Protein AF-A0AAD8RGC7-F1 (afdb_monomer)

Sequence (336 aa):
MAARPPRAAPPCGVGPSGLHLPCPSGSVNILLIFDNYTSIPGPSEVFPSSLSKKSSVPVNLVDDSSSKDLTEELKELRVQLQSVKKQSLMLMEQSRESSEREKIALQQARDAMTEKDAAVAEVAAAISRENAMLQLLTDASLDIAGSFLDATTEDERVEARSNVLLRLATEHGVLFWGTPERTRQIVRFQDRALQVREYLDFCTKTLSMVYNSMFPRNIQPKTLPELMEKFKDAHRIHNFVRAQLVAGARFALIMLQICHSKLDLTQVVEKVHEKVRRRRVGIDRINTKVSPIAEEMIEDLLRMDADFFADGHYADFLGAAPEENRITLDDILNQD

pLDDT: mean 76.17, std 19.1, range [29.28, 97.81]

Radius of gyration: 43.2 Å; Cα contacts (8 Å, |Δi|>4): 59; chains: 1; bounding box: 90×87×136 Å

Foldseek 3Di:
DDDDDDDDDDDDDDDDDDDDDDDPDDDPPPPPDDDDDDDDDDDDDDDDDDDDDDDDDDDDDDDDDDPVVVVVVVVVVVVVVVVVVVVVVVVVVVVVVVVVVVVVVVVVVVVVVVVVVVVVVVVVVVVVVVVVLVVVVVVVVVVLVVVLPPPPVLQVQLVVVLVVLCVVCVVVVPCPSVDSVVSSVVSSVVVNVVSVVVVLVVLLVSLQVVCCVLPVPDDGDPDSVVSCVCVVDPVSVVVVSVVVVVVVVVVVVVVCCVVPVPDPVVVVVVVVVVVVVVVVVVVVVVCVVCVVVVVVVVVVVVVVVVCCVVVPPPCVVVVPPPDDDPPDPVVVVPPD

Solvent-accessible surface area (backbone atoms only — not comparable to full-atom values): 20546 Å² total; per-residue (Å²): 141,82,85,80,80,84,83,80,80,82,82,84,81,83,77,93,74,93,72,90,76,80,80,83,76,89,72,90,77,80,78,80,85,82,77,86,86,89,82,87,89,84,89,82,88,79,86,80,86,79,88,85,81,90,81,89,81,88,87,83,90,78,90,80,90,60,85,70,55,60,58,53,52,53,50,51,51,51,53,50,51,52,50,52,52,54,52,51,51,52,52,51,50,52,49,51,54,50,52,52,52,49,53,50,52,53,50,53,54,51,54,52,49,53,52,48,51,52,52,52,51,52,51,51,54,50,52,52,52,51,53,52,50,53,48,54,52,49,55,54,52,51,54,49,59,53,70,77,64,43,64,65,63,50,50,53,55,25,49,58,54,30,53,53,48,37,50,52,16,63,78,69,71,40,66,90,37,62,45,66,69,63,33,34,54,54,41,43,52,51,51,54,54,49,50,52,50,54,48,52,52,46,52,37,54,51,54,47,49,55,47,44,72,78,35,73,86,56,87,76,67,93,45,54,68,58,46,44,68,52,65,71,38,72,66,50,43,50,51,48,54,48,50,49,52,51,50,51,51,52,50,53,52,51,50,46,43,70,78,36,74,84,62,62,57,66,61,52,51,50,55,50,50,51,54,50,52,57,49,49,56,52,49,51,57,49,45,71,64,45,48,63,56,54,52,52,52,50,51,51,51,52,46,53,50,50,49,46,61,73,73,43,61,67,60,65,76,73,59,63,68,82,74,86,78,78,81,51,73,69,73,73,73,68,80,126

Secondary structure (DSSP, 8-state):
--PPPPPPPPP---------PPP-----------------PPP--------------PPPP-----TTHHHHHHHHHHHHHHHHHHHHHHHHHHHHHHHHHHHHHHHHHHHHHHHHHHHHHHHHHHHHHHHHHHHHHHHHHHHHHHHHH-HHHHHHHHHHHHHHHHHHHHHHT-GGG--HHHHHHHHHHHHHHHHHHHHHHHHHHHHHHHHHHH-TTSPPPSSHHHHHHHHS-HHHHHHHHHHHHHHHHHHHHHHHHHHTTT--HHHHHHHHHHHHHHHHHHHHHHHHHHHHHHHHHHHHHHHHHHHHHHH--HHHHHH----S----HHHHS---

Organism: Lolium multiflorum (NCBI:txid4521)

Mean predicted aligned error: 18.62 Å

Structure (mmCIF, N/CA/C/O backbone):
data_AF-A0AAD8RGC7-F1
#
_entry.id   AF-A0AAD8RGC7-F1
#
loop_
_atom_site.group_PDB
_atom_site.id
_atom_site.type_symbol
_atom_site.label_atom_id
_atom_site.label_alt_id
_atom_site.label_comp_id
_atom_site.label_asym_id
_atom_site.label_entity_id
_atom_site.label_seq_id
_atom_site.pdbx_PDB_ins_code
_atom_site.Cartn_x
_atom_site.Cartn_y
_atom_site.Cartn_z
_atom_site.occupancy
_atom_site.B_iso_or_equiv
_atom_site.auth_seq_id
_atom_site.auth_comp_id
_atom_site.auth_asym_id
_atom_site.auth_atom_id
_atom_site.pdbx_PDB_model_num
ATOM 1 N N . MET A 1 1 ? 3.296 -46.248 -50.313 1.00 41.88 1 MET A N 1
ATOM 2 C CA . MET A 1 1 ? 2.929 -45.786 -48.957 1.00 41.88 1 MET A CA 1
ATOM 3 C C . MET A 1 1 ? 3.274 -46.894 -47.975 1.00 41.88 1 MET A C 1
ATOM 5 O O . MET A 1 1 ? 2.562 -47.883 -47.925 1.00 41.88 1 MET A O 1
ATOM 9 N N . ALA A 1 2 ? 4.414 -46.782 -47.291 1.00 37.62 2 ALA A N 1
ATOM 10 C CA . ALA A 1 2 ? 4.879 -47.766 -46.315 1.00 37.62 2 ALA A CA 1
ATOM 11 C C . ALA A 1 2 ? 4.680 -47.198 -44.903 1.00 37.62 2 ALA A C 1
ATOM 13 O O . ALA A 1 2 ? 5.131 -46.088 -44.613 1.00 37.62 2 ALA A O 1
ATOM 14 N N . ALA A 1 3 ? 3.953 -47.933 -44.063 1.00 40.69 3 ALA A N 1
ATOM 15 C CA . ALA A 1 3 ? 3.614 -47.540 -42.702 1.00 40.69 3 ALA A CA 1
ATOM 16 C C . ALA A 1 3 ? 4.854 -47.595 -41.793 1.00 40.69 3 ALA A C 1
ATOM 18 O O . ALA A 1 3 ? 5.561 -48.600 -41.750 1.00 40.69 3 ALA A O 1
ATOM 19 N N . ARG A 1 4 ? 5.119 -46.503 -41.065 1.00 51.12 4 ARG A N 1
ATOM 20 C CA . ARG A 1 4 ? 6.151 -46.453 -40.019 1.00 51.12 4 ARG A CA 1
ATOM 21 C C . ARG A 1 4 ? 5.677 -47.223 -38.776 1.00 51.12 4 ARG A C 1
ATOM 23 O O . ARG A 1 4 ? 4.546 -46.995 -38.351 1.00 51.12 4 ARG A O 1
ATOM 30 N N . PRO A 1 5 ? 6.528 -48.055 -38.152 1.00 59.25 5 PRO A N 1
ATOM 31 C CA . PRO A 1 5 ? 6.219 -48.666 -36.864 1.00 59.25 5 PRO A CA 1
ATOM 32 C C . PRO A 1 5 ? 6.356 -47.651 -35.709 1.00 59.25 5 PRO A C 1
ATOM 34 O O . PRO A 1 5 ? 7.080 -46.655 -35.840 1.00 59.25 5 PRO A O 1
ATOM 37 N N . PRO A 1 6 ? 5.663 -47.880 -34.577 1.00 58.38 6 PRO A N 1
ATOM 38 C CA . PRO A 1 6 ? 5.627 -46.948 -33.456 1.00 58.38 6 PRO A CA 1
ATOM 39 C C . PRO A 1 6 ? 6.954 -46.926 -32.683 1.00 58.38 6 PRO A C 1
ATOM 41 O O . PRO A 1 6 ? 7.587 -47.956 -32.456 1.00 58.38 6 PRO A O 1
ATOM 44 N N . ARG A 1 7 ? 7.367 -45.721 -32.266 1.00 57.72 7 ARG A N 1
ATOM 45 C CA . ARG A 1 7 ? 8.527 -45.489 -31.393 1.00 57.72 7 ARG A CA 1
ATOM 46 C C . ARG A 1 7 ? 8.265 -46.072 -30.004 1.00 57.72 7 ARG A C 1
ATOM 48 O O . ARG A 1 7 ? 7.296 -45.694 -29.352 1.00 57.72 7 ARG A O 1
ATOM 55 N N . ALA A 1 8 ? 9.170 -46.938 -29.555 1.00 53.06 8 ALA A N 1
ATOM 56 C CA . ALA A 1 8 ? 9.241 -47.408 -28.180 1.00 53.06 8 ALA A CA 1
ATOM 57 C C . ALA A 1 8 ? 9.533 -46.245 -27.214 1.00 53.06 8 ALA A C 1
ATOM 59 O O . ALA A 1 8 ? 10.361 -45.377 -27.499 1.00 53.06 8 ALA A O 1
ATOM 60 N N . ALA A 1 9 ? 8.831 -46.242 -26.081 1.00 58.03 9 ALA A N 1
ATOM 61 C CA . ALA A 1 9 ? 9.041 -45.314 -24.977 1.00 58.03 9 ALA A CA 1
ATOM 62 C C . ALA A 1 9 ? 10.381 -45.597 -24.263 1.00 58.03 9 ALA A C 1
ATOM 64 O O . ALA A 1 9 ? 10.786 -46.760 -24.176 1.00 58.03 9 ALA A O 1
ATOM 65 N N . PRO A 1 10 ? 11.072 -44.568 -23.741 1.00 59.16 10 PRO A N 1
ATOM 66 C CA . PRO A 1 10 ? 12.305 -44.762 -22.991 1.00 59.16 10 PRO A CA 1
ATOM 67 C C . PRO A 1 10 ? 12.023 -45.345 -21.592 1.00 59.16 10 PRO A C 1
ATOM 69 O O . PRO A 1 10 ? 10.994 -45.026 -20.991 1.00 59.16 10 PRO A O 1
ATOM 72 N N . PRO A 1 11 ? 12.925 -46.184 -21.051 1.00 54.56 11 PRO A N 1
ATOM 73 C CA . PRO A 1 11 ? 12.765 -46.781 -19.732 1.00 54.56 11 PRO A CA 1
ATOM 74 C C . PRO A 1 11 ? 12.958 -45.739 -18.622 1.00 54.56 11 PRO A C 1
ATOM 76 O O . PRO A 1 11 ? 13.941 -44.996 -18.606 1.00 54.56 11 PRO A O 1
ATOM 79 N N . CYS A 1 12 ? 12.026 -45.717 -17.668 1.00 45.50 12 CYS A N 1
ATOM 80 C CA . CYS A 1 12 ? 12.147 -44.966 -16.423 1.00 45.50 12 CYS A CA 1
ATOM 81 C C . CYS A 1 12 ? 13.324 -45.516 -15.607 1.00 45.50 12 CYS A C 1
ATOM 83 O O . CYS A 1 12 ? 13.269 -46.633 -15.093 1.00 45.50 12 CYS A O 1
ATOM 85 N N . GLY A 1 13 ? 14.391 -44.725 -15.498 1.00 47.34 13 GLY A N 1
ATOM 86 C CA . GLY A 1 13 ? 15.515 -45.003 -14.615 1.00 47.34 13 GLY A CA 1
ATOM 87 C C . GLY A 1 13 ? 15.084 -44.924 -13.152 1.00 47.34 13 GLY A C 1
ATOM 88 O O . GLY A 1 13 ? 14.673 -43.871 -12.670 1.00 47.34 13 GLY A O 1
ATOM 89 N N . VAL A 1 14 ? 15.193 -46.051 -12.454 1.00 50.38 14 VAL A N 1
ATOM 90 C CA . VAL A 1 14 ? 15.074 -46.154 -10.999 1.00 50.38 14 VAL A CA 1
ATOM 91 C C . VAL A 1 14 ? 16.428 -45.765 -10.405 1.00 50.38 14 VAL A C 1
ATOM 93 O O . VAL A 1 14 ? 17.392 -46.521 -10.496 1.00 50.38 14 VAL A O 1
ATOM 96 N N . GLY A 1 15 ? 16.516 -44.562 -9.839 1.00 45.56 15 GLY A N 1
ATOM 97 C CA . GLY A 1 15 ? 17.665 -44.122 -9.049 1.00 45.56 15 GLY A CA 1
ATOM 98 C C . GLY A 1 15 ? 17.509 -44.540 -7.579 1.00 45.56 15 GLY A C 1
ATOM 99 O O . GLY A 1 15 ? 16.446 -44.292 -7.005 1.00 45.56 15 GLY A O 1
ATOM 100 N N . PRO A 1 16 ? 18.527 -45.146 -6.940 1.00 53.00 16 PRO A N 1
ATOM 101 C CA . PRO A 1 16 ? 18.495 -45.480 -5.527 1.00 53.00 16 PRO A CA 1
ATOM 102 C C . PRO A 1 16 ? 19.044 -44.297 -4.729 1.00 53.00 16 PRO A C 1
ATOM 104 O O . PRO A 1 16 ? 20.245 -44.045 -4.701 1.00 53.00 16 PRO A O 1
ATOM 107 N N . SER A 1 17 ? 18.169 -43.544 -4.077 1.00 46.75 17 SER A N 1
ATOM 108 C CA . SER A 1 17 ? 18.559 -42.628 -3.003 1.00 46.75 17 SER A CA 1
ATOM 109 C C . SER A 1 17 ? 17.374 -42.473 -2.068 1.00 46.75 17 SER A C 1
ATOM 111 O O . SER A 1 17 ? 16.456 -41.691 -2.300 1.00 46.75 17 SER A O 1
ATOM 113 N N . GLY A 1 18 ? 17.386 -43.304 -1.028 1.00 50.78 18 GLY A N 1
ATOM 114 C CA . GLY A 1 18 ? 16.506 -43.157 0.112 1.00 50.78 18 GLY A CA 1
ATOM 115 C C . GLY A 1 18 ? 16.845 -41.871 0.850 1.00 50.78 18 GLY A C 1
ATOM 116 O O . GLY A 1 18 ? 17.920 -41.751 1.428 1.00 50.78 18 GLY A O 1
ATOM 117 N N . LEU A 1 19 ? 15.899 -40.940 0.859 1.00 39.09 19 LEU A N 1
ATOM 118 C CA . LEU A 1 19 ? 15.757 -39.948 1.911 1.00 39.09 19 LEU A CA 1
ATOM 119 C C . LEU A 1 19 ? 14.281 -39.916 2.296 1.00 39.09 19 LEU A C 1
ATOM 121 O O . LEU A 1 19 ? 13.419 -39.429 1.568 1.00 39.09 19 LEU A O 1
ATOM 125 N N . HIS A 1 20 ? 14.016 -40.530 3.443 1.00 42.34 20 HIS A N 1
ATOM 126 C CA . HIS A 1 20 ? 12.746 -40.510 4.147 1.00 42.34 20 HIS A CA 1
ATOM 127 C C . HIS A 1 20 ? 12.460 -39.058 4.563 1.00 42.34 20 HIS A C 1
ATOM 129 O O . HIS A 1 20 ? 13.085 -38.539 5.485 1.00 42.34 20 HIS A O 1
ATOM 135 N N . LEU A 1 21 ? 11.534 -38.389 3.876 1.00 38.28 21 LEU A N 1
ATOM 136 C CA . LEU A 1 21 ? 10.957 -37.126 4.337 1.00 38.28 21 LEU A CA 1
ATOM 137 C C . LEU A 1 21 ? 9.780 -37.452 5.270 1.00 38.28 21 LEU A C 1
ATOM 139 O O . LEU A 1 21 ? 8.845 -38.129 4.833 1.00 38.28 21 LEU A O 1
ATOM 143 N N . PRO A 1 22 ? 9.796 -37.019 6.542 1.00 51.00 22 PRO A N 1
ATOM 144 C CA . PRO A 1 22 ? 8.644 -37.173 7.413 1.00 51.00 22 PRO A CA 1
ATOM 145 C C . PRO A 1 22 ? 7.561 -36.159 7.025 1.00 51.00 22 PRO A C 1
ATOM 147 O O . PRO A 1 22 ? 7.836 -34.982 6.790 1.00 51.00 22 PRO A O 1
ATOM 150 N N . CYS A 1 23 ? 6.312 -36.621 6.974 1.00 46.62 23 CYS A N 1
ATOM 151 C CA . CYS A 1 23 ? 5.139 -35.756 6.923 1.00 46.62 23 CYS A CA 1
ATOM 152 C C . CYS A 1 23 ? 5.118 -34.827 8.149 1.00 46.62 23 CYS A C 1
ATOM 154 O O . CYS A 1 23 ? 5.198 -35.334 9.271 1.00 46.62 23 CYS A O 1
ATOM 156 N N . PRO A 1 24 ? 4.918 -33.506 7.999 1.00 47.91 24 PRO A N 1
ATOM 157 C CA . PRO A 1 24 ? 4.529 -32.682 9.126 1.00 47.91 24 PRO A CA 1
ATOM 158 C C . PRO A 1 24 ? 3.024 -32.863 9.344 1.00 47.91 24 PRO A C 1
ATOM 160 O O . PRO A 1 24 ? 2.181 -32.241 8.699 1.00 47.91 24 PRO A O 1
ATOM 163 N N . SER A 1 25 ? 2.701 -33.773 10.258 1.00 43.62 25 SER A N 1
ATOM 164 C CA . SER A 1 25 ? 1.456 -33.763 11.018 1.00 43.62 25 SER A CA 1
ATOM 165 C C . SER A 1 25 ? 1.249 -32.385 11.645 1.00 43.62 25 SER A C 1
ATOM 167 O O . SER A 1 25 ? 2.184 -31.796 12.189 1.00 43.62 25 SER A O 1
ATOM 169 N N . GLY A 1 26 ? 0.020 -31.882 11.543 1.00 52.28 26 GLY A N 1
ATOM 170 C CA . GLY A 1 26 ? -0.355 -30.546 11.978 1.00 52.28 26 GLY A CA 1
ATOM 171 C C . GLY A 1 26 ? -0.014 -30.255 13.437 1.00 52.28 26 GLY A C 1
ATOM 172 O O . GLY A 1 26 ? -0.318 -31.030 14.341 1.00 52.28 26 GLY A O 1
ATOM 173 N N . SER A 1 27 ? 0.550 -29.074 13.651 1.00 34.69 27 SER A N 1
ATOM 174 C CA . SER A 1 27 ? 0.602 -28.405 14.941 1.00 34.69 27 SER A CA 1
ATOM 175 C C . SER A 1 27 ? 0.220 -26.944 14.718 1.00 34.69 27 SER A C 1
ATOM 177 O O . SER A 1 27 ? 0.959 -26.140 14.154 1.00 34.69 27 SER A O 1
ATOM 179 N N . VAL A 1 28 ? -1.005 -26.608 15.121 1.00 40.94 28 VAL A N 1
ATOM 180 C CA . VAL A 1 28 ? -1.451 -25.223 15.269 1.00 40.94 28 VAL A CA 1
ATOM 181 C C . VAL A 1 28 ? -0.743 -24.677 16.506 1.00 40.94 28 VAL A C 1
ATOM 183 O O . VAL A 1 28 ? -1.224 -24.831 17.623 1.00 40.94 28 VAL A O 1
ATOM 186 N N . ASN A 1 29 ? 0.439 -24.093 16.315 1.00 29.28 29 ASN A N 1
ATOM 187 C CA . ASN A 1 29 ? 1.133 -23.345 17.358 1.00 29.28 29 ASN A CA 1
ATOM 188 C C . ASN A 1 29 ? 0.632 -21.898 17.330 1.00 29.28 29 ASN A C 1
ATOM 190 O O . ASN A 1 29 ? 1.157 -21.051 16.610 1.00 29.28 29 ASN A O 1
ATOM 194 N N . ILE A 1 30 ? -0.415 -21.619 18.108 1.00 38.59 30 ILE A N 1
ATOM 195 C CA . ILE A 1 30 ? -0.744 -20.253 18.517 1.00 38.59 30 ILE A CA 1
ATOM 196 C C . ILE A 1 30 ? 0.206 -19.930 19.670 1.00 38.59 30 ILE A C 1
ATOM 198 O O . ILE A 1 30 ? -0.079 -20.225 20.827 1.00 38.59 30 ILE A O 1
ATOM 202 N N . LEU A 1 31 ? 1.374 -19.382 19.340 1.00 30.72 31 LEU A N 1
ATOM 203 C CA . LEU A 1 31 ? 2.306 -18.866 20.333 1.00 30.72 31 LEU A CA 1
ATOM 204 C C . LEU A 1 31 ? 1.884 -17.429 20.673 1.00 30.72 31 LEU A C 1
ATOM 206 O O . LEU A 1 31 ? 2.355 -16.466 20.074 1.00 30.72 31 LEU A O 1
ATOM 210 N N . LEU A 1 32 ? 0.935 -17.293 21.599 1.00 41.03 32 LEU A N 1
ATOM 211 C CA . LEU A 1 32 ? 0.685 -16.033 22.296 1.00 41.03 32 LEU A CA 1
ATOM 212 C C . LEU A 1 32 ? 1.762 -15.890 23.373 1.00 41.03 32 LEU A C 1
ATOM 214 O O . LEU A 1 32 ? 1.625 -16.433 24.466 1.00 41.03 32 LEU A O 1
ATOM 218 N N . ILE A 1 33 ? 2.851 -15.194 23.046 1.00 29.81 33 ILE A N 1
ATOM 219 C CA . ILE A 1 33 ? 3.797 -14.711 24.053 1.00 29.81 33 ILE A CA 1
ATOM 220 C C . ILE A 1 33 ? 3.227 -13.400 24.593 1.00 29.81 33 ILE A C 1
ATOM 222 O O . ILE A 1 33 ? 3.328 -12.357 23.952 1.00 29.81 33 ILE A O 1
ATOM 226 N N . PHE A 1 34 ? 2.602 -13.478 25.764 1.00 41.78 34 PHE A N 1
ATOM 227 C CA . PHE A 1 34 ? 2.408 -12.338 26.648 1.00 41.78 34 PHE A CA 1
ATOM 228 C C . PHE A 1 34 ? 3.432 -12.468 27.764 1.00 41.78 34 PHE A C 1
ATOM 230 O O . PHE A 1 34 ? 3.336 -13.393 28.565 1.00 41.78 34 PHE A O 1
ATOM 237 N N . ASP A 1 35 ? 4.381 -11.540 27.829 1.00 31.58 35 ASP A N 1
ATOM 238 C CA . ASP A 1 35 ? 5.185 -11.359 29.026 1.00 31.58 35 ASP A CA 1
ATOM 239 C C . ASP A 1 35 ? 5.404 -9.873 29.313 1.00 31.58 35 ASP A C 1
ATOM 241 O O . ASP A 1 35 ? 5.998 -9.148 28.521 1.00 31.58 35 ASP A O 1
A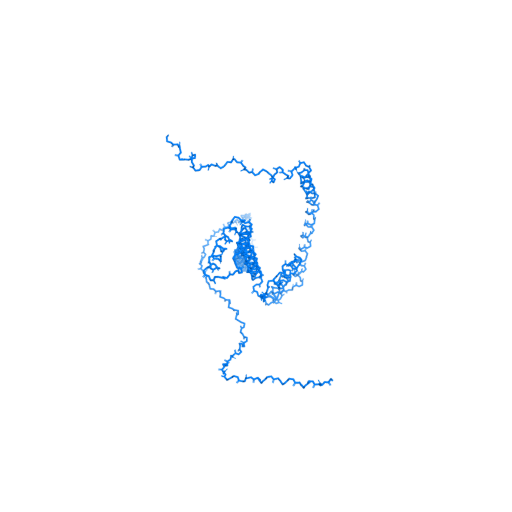TOM 245 N N . ASN A 1 36 ? 4.875 -9.491 30.480 1.00 34.72 36 ASN A N 1
ATOM 246 C CA . ASN A 1 36 ? 5.373 -8.517 31.447 1.00 34.72 36 ASN A CA 1
ATOM 247 C C . ASN A 1 36 ? 5.764 -7.107 30.977 1.00 34.72 36 ASN A C 1
ATOM 249 O O . ASN A 1 36 ? 6.734 -6.932 30.262 1.00 34.72 36 ASN A O 1
ATOM 253 N N . TYR A 1 37 ? 5.123 -6.088 31.564 1.00 32.16 37 TYR A N 1
ATOM 254 C CA . TYR A 1 37 ? 5.752 -5.318 32.649 1.00 32.16 37 TYR A CA 1
ATOM 255 C C . TYR A 1 37 ? 4.693 -4.643 33.535 1.00 32.16 37 TYR A C 1
ATOM 257 O O . TYR A 1 37 ? 3.911 -3.796 33.110 1.00 32.16 37 TYR A O 1
ATOM 265 N N . THR A 1 38 ? 4.704 -5.039 34.804 1.00 38.59 38 THR A N 1
ATOM 266 C CA . THR A 1 38 ? 4.098 -4.362 35.952 1.00 38.59 38 THR A CA 1
ATOM 267 C C . THR A 1 38 ? 4.936 -3.165 36.406 1.00 38.59 38 THR A C 1
ATOM 269 O O . THR A 1 38 ? 6.133 -3.326 36.635 1.00 38.59 38 THR A O 1
ATOM 272 N N . SER A 1 39 ? 4.286 -2.039 36.725 1.00 33.12 39 SER A N 1
ATOM 273 C CA . SER A 1 39 ? 4.723 -1.144 37.812 1.00 33.12 39 SER A CA 1
ATOM 274 C C . SER A 1 39 ? 3.568 -0.294 38.377 1.00 33.12 39 SER A C 1
ATOM 276 O O . SER A 1 39 ? 3.101 0.643 37.743 1.00 33.12 39 SER A O 1
ATOM 278 N N . ILE A 1 40 ? 3.118 -0.729 39.562 1.00 36.16 40 ILE A N 1
ATOM 279 C CA . ILE A 1 40 ? 2.645 -0.062 40.802 1.00 36.16 40 ILE A CA 1
ATOM 280 C C . ILE A 1 40 ? 1.932 1.323 40.732 1.00 36.16 40 ILE A C 1
ATOM 282 O O . ILE A 1 40 ? 2.465 2.267 40.155 1.00 36.16 40 ILE A O 1
ATOM 286 N N . PRO A 1 41 ? 0.779 1.487 41.432 1.00 49.44 41 PRO A N 1
ATOM 287 C CA . PRO A 1 41 ? -0.059 2.693 41.432 1.00 49.44 41 PRO A CA 1
ATOM 288 C C . PRO A 1 41 ? 0.258 3.692 42.566 1.00 49.44 41 PRO A C 1
ATOM 290 O O . PRO A 1 41 ? 0.619 3.299 43.674 1.00 49.44 41 PRO A O 1
ATOM 293 N N . GLY A 1 42 ? 0.011 4.985 42.323 1.00 41.38 42 GLY A N 1
ATOM 294 C CA . GLY A 1 42 ? -0.081 6.019 43.364 1.00 41.38 42 GLY A CA 1
ATOM 295 C C . GLY A 1 42 ? -1.545 6.409 43.639 1.00 41.38 42 GLY A C 1
ATOM 296 O O . GLY A 1 42 ? -2.278 6.645 42.675 1.00 41.38 42 GLY A O 1
ATOM 297 N N . PRO A 1 43 ? -2.012 6.475 44.903 1.00 48.84 43 PRO A N 1
ATOM 298 C CA . PRO A 1 43 ? -3.375 6.884 45.223 1.00 48.84 43 PRO A CA 1
ATOM 299 C C . PRO A 1 43 ? -3.452 8.401 45.449 1.00 48.84 43 PRO A C 1
ATOM 301 O O . PRO A 1 43 ? -2.634 8.973 46.165 1.00 48.84 43 PRO A O 1
ATOM 304 N N . SER A 1 44 ? -4.463 9.053 44.871 1.00 38.97 44 SER A N 1
ATOM 305 C CA . SER A 1 44 ? -4.871 10.406 45.260 1.00 38.97 44 SER A CA 1
ATOM 306 C C . SER A 1 44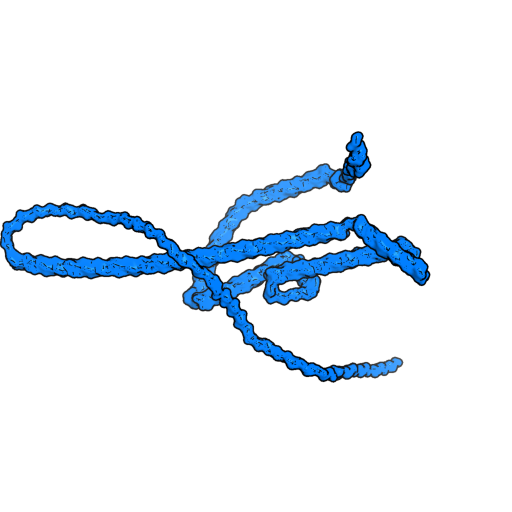 ? -6.273 10.318 45.850 1.00 38.97 44 SER A C 1
ATOM 308 O O . SER A 1 44 ? -7.249 10.072 45.143 1.00 38.97 44 SER A O 1
ATOM 310 N N . GLU A 1 45 ? -6.333 10.425 47.175 1.00 40.59 45 GLU A N 1
ATOM 311 C CA . GLU A 1 45 ? -7.562 10.551 47.946 1.00 40.59 45 GLU A CA 1
ATOM 312 C C . GLU A 1 45 ? -8.081 11.987 47.835 1.00 40.59 45 GLU A C 1
ATOM 314 O O . GLU A 1 45 ? -7.383 12.942 48.174 1.00 40.59 45 GLU A O 1
ATOM 319 N N . VAL A 1 46 ? -9.330 12.140 47.396 1.00 41.50 46 VAL A N 1
ATOM 320 C CA . VAL A 1 46 ? -10.095 13.378 47.551 1.00 41.50 46 VAL A CA 1
ATOM 321 C C . VAL A 1 46 ? -11.417 13.006 48.212 1.00 41.50 46 VAL A C 1
ATOM 323 O O . VAL A 1 46 ? -12.309 12.443 47.582 1.00 41.50 46 VAL A O 1
ATOM 326 N N . PHE A 1 47 ? -11.528 13.300 49.505 1.00 46.84 47 PHE A N 1
ATOM 327 C CA . PHE A 1 47 ? -12.788 13.257 50.243 1.00 46.84 47 PHE A CA 1
ATOM 328 C C . PHE A 1 47 ? -13.657 14.468 49.887 1.00 46.84 47 PHE A C 1
ATOM 330 O O . PHE A 1 47 ? -13.144 15.590 49.861 1.00 46.84 47 PHE A O 1
ATOM 337 N N . PRO A 1 48 ? -14.985 14.301 49.776 1.00 49.22 48 PRO A N 1
ATOM 338 C CA . PRO A 1 48 ? -15.909 15.389 50.023 1.00 49.22 48 PRO A CA 1
ATOM 339 C C . PRO A 1 48 ? -16.671 15.180 51.335 1.00 49.22 48 PRO A C 1
ATOM 341 O O . PRO A 1 48 ? -17.443 14.240 51.519 1.00 49.22 48 PRO A O 1
ATOM 344 N N . SER A 1 49 ? -16.468 16.140 52.232 1.00 45.88 49 SER A N 1
ATOM 345 C CA . SER A 1 49 ? -17.349 16.497 53.340 1.00 45.88 49 SER A CA 1
ATOM 346 C C . SER A 1 49 ? -18.768 16.797 52.852 1.00 45.88 49 SER A C 1
ATOM 348 O O . SER A 1 49 ? -18.931 17.510 51.864 1.00 45.88 49 SER A O 1
ATOM 350 N N . SER A 1 50 ? -19.803 16.400 53.600 1.00 40.91 50 SER A N 1
ATOM 351 C CA . SER A 1 50 ? -20.961 17.285 53.823 1.00 40.91 50 SER A CA 1
ATOM 352 C C . SER A 1 50 ? -21.943 16.793 54.896 1.00 40.91 50 SER A C 1
ATOM 354 O O . SER A 1 50 ? -22.495 15.704 54.834 1.00 40.91 50 SER A O 1
ATOM 356 N N . LEU A 1 51 ? -22.148 17.704 55.856 1.00 48.31 51 LEU A N 1
ATOM 357 C CA . LEU A 1 51 ? -23.408 18.162 56.453 1.00 48.31 51 LEU A CA 1
ATOM 358 C C . LEU A 1 51 ? -24.492 17.142 56.848 1.00 48.31 51 LEU A C 1
ATOM 360 O O . LEU A 1 51 ? -25.175 16.575 56.003 1.00 48.31 51 LEU A O 1
ATOM 364 N N . SER A 1 52 ? -24.866 17.162 58.133 1.00 38.62 52 SER A N 1
ATOM 365 C CA . SER A 1 52 ? -26.280 17.026 58.498 1.00 38.62 52 SER A CA 1
ATOM 366 C C . SER A 1 52 ? -26.677 17.927 59.669 1.00 38.62 52 SER A C 1
ATOM 368 O O . SER A 1 52 ? -25.886 18.247 60.555 1.00 38.62 52 SER A O 1
ATOM 370 N N . LYS A 1 53 ? -27.915 18.407 59.560 1.00 40.62 53 LYS A N 1
ATOM 371 C CA . LYS A 1 53 ? -28.545 19.559 60.204 1.00 40.62 53 LYS A CA 1
ATOM 372 C C . LYS A 1 53 ? -28.940 19.310 61.661 1.00 40.62 53 LYS A C 1
ATOM 374 O O . LYS A 1 53 ? -29.502 18.277 62.006 1.00 40.62 53 LYS A O 1
ATOM 379 N N . LYS A 1 54 ? -28.771 20.369 62.459 1.00 47.88 54 LYS A N 1
ATOM 380 C CA . LYS A 1 54 ? -29.485 20.640 63.715 1.00 47.88 54 LYS A CA 1
ATOM 381 C C . LYS A 1 54 ? -31.003 20.594 63.503 1.00 47.88 54 LYS A C 1
ATOM 383 O O . LYS A 1 54 ? -31.516 21.298 62.636 1.00 47.88 54 LYS A O 1
ATOM 388 N N . SER A 1 55 ? -31.701 19.867 64.371 1.00 43.41 55 SER A N 1
ATOM 389 C CA . SER A 1 55 ? -33.121 20.068 64.668 1.00 43.41 55 SER A CA 1
ATOM 390 C C . SER A 1 55 ? -33.264 20.178 66.184 1.00 43.41 55 SER A C 1
ATOM 392 O O . SER A 1 55 ? -32.948 19.238 66.910 1.00 43.41 55 SER A O 1
ATOM 394 N N . SER A 1 56 ? -33.651 21.359 66.655 1.00 50.69 56 SER A N 1
ATOM 395 C CA . SER A 1 56 ? -33.978 21.651 68.050 1.00 50.69 56 SER A CA 1
ATOM 396 C C . SER A 1 56 ? -35.482 21.490 68.255 1.00 50.69 56 SER A C 1
ATOM 398 O O . SER A 1 56 ? -36.255 22.182 67.592 1.00 50.69 56 SER A O 1
ATOM 400 N N . VAL A 1 57 ? -35.887 20.631 69.189 1.00 46.78 57 VAL A N 1
ATOM 401 C CA . VAL A 1 57 ? -37.280 20.500 69.646 1.00 46.78 57 VAL A CA 1
ATOM 402 C C . VAL A 1 57 ? -37.356 20.973 71.105 1.00 46.78 57 VAL A C 1
ATOM 404 O O . VAL A 1 57 ? -36.471 20.612 71.885 1.00 46.78 57 VAL A O 1
ATOM 407 N N . PRO A 1 58 ? -38.348 21.803 71.484 1.00 51.25 58 PRO A N 1
ATOM 408 C CA . PRO A 1 58 ? -38.471 22.334 72.836 1.00 51.25 58 PRO A CA 1
ATOM 409 C C . PRO A 1 58 ? -39.156 21.332 73.774 1.00 51.25 58 PRO A C 1
ATOM 411 O O . PRO A 1 58 ? -40.121 20.667 73.404 1.00 51.25 58 PRO A O 1
ATOM 414 N N . VAL A 1 59 ? -38.642 21.253 75.001 1.00 41.50 59 VAL A N 1
ATOM 415 C CA . VAL A 1 59 ? -39.125 20.390 76.085 1.00 41.50 59 VAL A CA 1
ATOM 416 C C . VAL A 1 59 ? -40.155 21.166 76.906 1.00 41.50 59 VAL A C 1
ATOM 418 O O . VAL A 1 59 ? -39.808 22.173 77.518 1.00 41.50 59 VAL A O 1
ATOM 421 N N . ASN A 1 60 ? -41.401 20.692 76.932 1.00 44.75 60 ASN A N 1
ATOM 422 C CA . ASN A 1 60 ? -42.397 21.092 77.925 1.00 44.75 60 ASN A CA 1
ATOM 423 C C . ASN A 1 60 ? -42.481 19.996 78.991 1.00 44.75 60 ASN A C 1
ATOM 425 O O . ASN A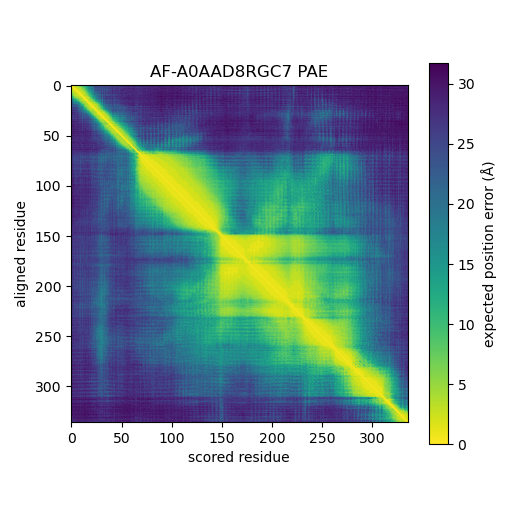 1 60 ? -42.782 18.846 78.680 1.00 44.75 60 ASN A O 1
ATOM 429 N N . LEU A 1 61 ? -42.173 20.380 80.230 1.00 52.50 61 LEU A N 1
ATOM 430 C CA . LEU A 1 61 ? -42.189 19.546 81.428 1.00 52.50 61 LEU A CA 1
ATOM 431 C C . LEU A 1 61 ? -43.586 19.626 82.063 1.00 52.50 61 LEU A C 1
ATOM 433 O O . LEU A 1 61 ? -43.999 20.705 82.488 1.00 52.50 61 LEU A O 1
ATOM 437 N N . VAL A 1 62 ? -44.302 18.503 82.128 1.00 42.59 62 VAL A N 1
ATOM 438 C CA . VAL A 1 62 ? -45.493 18.332 82.973 1.00 42.59 62 VAL A CA 1
ATOM 439 C C . VAL A 1 62 ? -45.340 17.002 83.709 1.00 42.59 62 VAL A C 1
ATOM 441 O O . VAL A 1 62 ? -45.452 15.938 83.106 1.00 42.59 62 VAL A O 1
ATOM 444 N N . ASP A 1 63 ? -45.032 17.104 85.003 1.00 46.72 63 ASP A N 1
ATOM 445 C CA . ASP A 1 63 ? -45.142 16.044 86.009 1.00 46.72 63 ASP A CA 1
ATOM 446 C C . ASP A 1 63 ? -46.626 15.808 86.320 1.00 46.72 63 ASP A C 1
ATOM 448 O O . ASP A 1 63 ? -47.342 16.756 86.640 1.00 46.72 63 ASP A O 1
ATOM 452 N N . ASP A 1 64 ? -47.106 14.572 86.190 1.00 45.41 64 ASP A N 1
ATOM 453 C CA . ASP A 1 64 ? -47.403 13.688 87.329 1.00 45.41 64 ASP A CA 1
ATOM 454 C C . ASP A 1 64 ? -48.214 12.459 86.865 1.00 45.41 64 ASP A C 1
ATOM 456 O O . ASP A 1 64 ? -49.109 12.556 86.031 1.00 45.41 64 ASP A O 1
ATOM 460 N N . SER A 1 65 ? -47.963 11.311 87.503 1.00 50.06 65 SER A N 1
ATOM 461 C CA . SER A 1 65 ? -48.760 10.066 87.444 1.00 50.06 65 SER A CA 1
ATOM 462 C C . SER A 1 65 ? -48.712 9.192 86.177 1.00 50.06 65 SER A C 1
ATOM 464 O O . SER A 1 65 ? -49.602 9.243 85.338 1.00 50.06 65 SER A O 1
ATOM 466 N N . SER A 1 66 ? -47.781 8.224 86.153 1.00 47.62 66 SER A N 1
ATOM 467 C CA . SER A 1 66 ? -48.082 6.776 86.005 1.00 47.62 66 SER A CA 1
ATOM 468 C C . SER A 1 66 ? -46.791 5.976 85.762 1.00 47.62 66 SER A C 1
ATOM 470 O O . SER A 1 66 ? -46.275 5.893 84.651 1.00 47.62 66 SER A O 1
ATOM 472 N N . SER A 1 67 ? -46.258 5.316 86.794 1.00 51.72 67 SER A N 1
ATOM 473 C CA . SER A 1 67 ? -45.019 4.515 86.708 1.00 51.72 67 SER A CA 1
ATOM 474 C C . SER A 1 67 ? -45.103 3.278 85.797 1.00 51.72 67 SER A C 1
ATOM 476 O O . SER A 1 67 ? -44.081 2.647 85.530 1.00 51.72 67 SER A O 1
ATOM 478 N N . LYS A 1 68 ? -46.301 2.922 85.311 1.00 60.47 68 LYS A N 1
ATOM 479 C CA . LYS A 1 68 ? -46.503 1.837 84.336 1.00 60.47 68 LYS A CA 1
ATOM 480 C C . LYS A 1 68 ? -46.248 2.280 82.891 1.00 60.47 68 LYS A C 1
ATOM 482 O O . LYS A 1 68 ? -45.923 1.433 82.064 1.00 60.47 68 LYS A O 1
ATOM 487 N N . ASP A 1 69 ? -46.345 3.578 82.611 1.00 69.12 69 ASP A N 1
ATOM 488 C CA . ASP A 1 69 ? -46.212 4.137 81.260 1.00 69.12 69 ASP A CA 1
ATOM 489 C C . ASP A 1 69 ? -44.741 4.165 80.808 1.00 69.12 69 ASP A C 1
ATOM 491 O O . ASP A 1 69 ? -44.377 3.665 79.744 1.00 69.12 69 ASP A O 1
ATOM 495 N N . LEU A 1 70 ? -43.851 4.564 81.724 1.00 77.12 70 LEU A N 1
ATOM 496 C CA . LEU A 1 70 ? -42.399 4.584 81.519 1.00 77.12 70 LEU A CA 1
ATOM 497 C C . LEU A 1 70 ? -41.816 3.217 81.129 1.00 77.12 70 LEU A C 1
ATOM 499 O O . LEU A 1 70 ? -40.840 3.149 80.387 1.00 77.12 70 LEU A O 1
ATOM 503 N N . THR A 1 71 ? -42.377 2.109 81.630 1.00 81.19 71 THR A N 1
ATOM 504 C CA . THR A 1 71 ? -41.869 0.767 81.300 1.00 81.19 71 THR A CA 1
ATOM 505 C C . THR A 1 71 ? -42.217 0.309 79.886 1.00 81.19 71 THR A C 1
ATOM 507 O O . THR A 1 71 ? -41.444 -0.462 79.312 1.00 81.19 71 THR A O 1
ATOM 510 N N . GLU A 1 72 ? -43.339 0.762 79.321 1.00 85.88 72 GLU A N 1
ATOM 511 C CA . GLU A 1 72 ? -43.695 0.471 77.927 1.00 85.88 72 GLU A CA 1
ATOM 512 C C . GLU A 1 72 ? -42.937 1.386 76.964 1.00 85.88 72 GLU A C 1
ATOM 514 O O . GLU A 1 72 ? -42.358 0.881 76.001 1.00 85.88 72 GLU A O 1
ATOM 519 N N . GLU A 1 73 ? -42.776 2.672 77.291 1.00 88.00 73 GLU A N 1
ATOM 520 C CA . GLU A 1 73 ? -41.907 3.573 76.522 1.00 88.00 73 GLU A CA 1
ATOM 521 C C . GLU A 1 73 ? -40.474 3.036 76.424 1.00 88.00 73 GLU A C 1
ATOM 523 O O . GLU A 1 73 ? -39.887 3.018 75.346 1.00 88.00 73 GLU A O 1
ATOM 528 N N . LEU A 1 74 ? -39.902 2.521 77.520 1.00 91.38 74 LEU A N 1
ATOM 529 C CA . LEU A 1 74 ? -38.541 1.967 77.517 1.00 91.38 74 LEU A CA 1
ATOM 530 C C . LEU A 1 74 ? -38.420 0.715 76.631 1.00 91.38 74 LEU A C 1
ATOM 532 O O . LEU A 1 74 ? -37.384 0.494 75.992 1.00 91.38 74 LEU A O 1
ATOM 536 N N . LYS A 1 75 ? -39.467 -0.120 76.576 1.00 93.62 75 LYS A N 1
ATOM 537 C CA . LYS A 1 75 ? -39.515 -1.269 75.659 1.00 93.62 75 LYS A CA 1
ATOM 538 C C . LYS A 1 75 ? -39.623 -0.803 74.214 1.00 93.62 75 LYS A C 1
ATOM 540 O O . LYS A 1 75 ? -38.882 -1.316 73.376 1.00 93.62 75 LYS A O 1
ATOM 545 N N . GLU A 1 76 ? -40.483 0.170 73.931 1.00 94.00 76 GLU A N 1
ATOM 546 C CA . GLU A 1 76 ? -40.642 0.742 72.597 1.00 94.00 76 GLU A CA 1
ATOM 547 C C . GLU A 1 76 ? -39.337 1.379 72.111 1.00 94.00 76 GLU A C 1
ATOM 549 O O . GLU A 1 76 ? -38.867 1.065 71.017 1.00 94.00 76 GLU A O 1
ATOM 554 N N . LEU A 1 77 ? -38.664 2.154 72.962 1.00 94.81 77 LEU A N 1
ATOM 555 C CA . LEU A 1 77 ? -37.362 2.752 72.666 1.00 94.81 77 LEU A CA 1
ATOM 556 C C . LEU A 1 77 ? -36.299 1.688 72.381 1.00 94.81 77 LEU A C 1
ATOM 558 O O . LEU A 1 77 ? -35.484 1.844 71.472 1.00 94.81 77 LEU A O 1
ATOM 562 N N . ARG A 1 78 ? -36.312 0.567 73.114 1.00 95.38 78 ARG A N 1
ATOM 563 C CA . ARG A 1 78 ? -35.403 -0.559 72.856 1.00 95.38 78 ARG A CA 1
ATOM 564 C C . ARG A 1 78 ? -35.685 -1.211 71.500 1.00 95.38 78 ARG A C 1
ATOM 566 O O . ARG A 1 78 ? -34.734 -1.539 70.788 1.00 95.38 78 ARG A O 1
ATOM 573 N N . VAL A 1 79 ? -36.955 -1.382 71.133 1.00 96.50 79 VAL A N 1
ATOM 574 C CA . VAL A 1 79 ? -37.359 -1.910 69.819 1.00 96.50 79 VAL A CA 1
ATOM 575 C C . VAL A 1 79 ? -36.956 -0.942 68.703 1.00 96.50 79 VAL A C 1
ATOM 577 O O . VAL A 1 79 ? -36.352 -1.370 67.717 1.00 96.50 79 VAL A O 1
ATOM 580 N N . GLN A 1 80 ? -37.193 0.361 68.875 1.00 96.12 80 GLN A N 1
ATOM 581 C CA . GLN A 1 80 ? -36.770 1.393 67.927 1.00 96.12 80 GLN A CA 1
ATOM 582 C C . GLN A 1 80 ? -35.245 1.414 67.764 1.00 96.12 80 GLN A C 1
ATOM 584 O O . GLN A 1 80 ? -34.751 1.405 66.638 1.00 96.12 80 GLN A O 1
ATOM 589 N N . LEU A 1 81 ? -34.482 1.345 68.858 1.00 96.12 81 LEU A N 1
ATOM 590 C CA . LEU A 1 81 ? -33.018 1.319 68.815 1.00 96.12 81 LEU A CA 1
ATOM 591 C C . LEU A 1 81 ? -32.488 0.076 68.081 1.00 96.12 81 LEU A C 1
ATOM 593 O O . LEU A 1 81 ? -31.556 0.176 67.282 1.00 96.12 81 LEU A O 1
ATOM 597 N N . GLN A 1 82 ? -33.090 -1.096 68.310 1.00 97.00 82 GLN A N 1
ATOM 598 C CA . GLN A 1 82 ? -32.740 -2.315 67.573 1.00 97.00 82 GLN A CA 1
ATOM 599 C C . GLN A 1 82 ? -33.090 -2.212 66.083 1.00 97.00 82 GLN A C 1
ATOM 601 O O . GLN A 1 82 ? -32.303 -2.653 65.242 1.00 97.00 82 GLN A O 1
ATOM 606 N N . SER A 1 83 ? -34.228 -1.597 65.751 1.00 97.25 83 SER A N 1
ATOM 607 C CA . SER A 1 83 ? -34.641 -1.335 64.370 1.00 97.25 83 SER A CA 1
ATOM 608 C C . SER A 1 83 ? -33.656 -0.405 63.651 1.00 97.25 83 SER A C 1
ATOM 610 O O . SER A 1 83 ? -33.117 -0.766 62.602 1.00 97.25 83 SER A O 1
ATOM 612 N N . VAL A 1 84 ? -33.315 0.735 64.263 1.00 96.81 84 VAL A N 1
ATOM 613 C CA . VAL A 1 84 ? -32.343 1.703 63.725 1.00 96.81 84 VAL A CA 1
ATOM 614 C C . VAL A 1 84 ? -30.964 1.063 63.562 1.00 96.81 84 VAL A C 1
ATOM 616 O O . VAL A 1 84 ? -30.322 1.241 62.527 1.00 96.81 84 VAL A O 1
ATOM 619 N N . LYS A 1 85 ? -30.521 0.244 64.527 1.00 97.38 85 LYS A N 1
ATOM 620 C CA . LYS A 1 85 ? -29.269 -0.521 64.417 1.00 97.38 85 LYS A CA 1
ATOM 621 C C . LYS A 1 85 ? -29.273 -1.447 63.196 1.00 97.38 85 LYS A C 1
ATOM 623 O O . LYS A 1 85 ? -28.288 -1.493 62.462 1.00 97.38 85 LYS A O 1
ATOM 628 N N . LYS A 1 86 ? -30.369 -2.175 62.958 1.00 97.69 86 LYS A N 1
ATOM 629 C CA . LYS A 1 86 ? -30.503 -3.065 61.795 1.00 97.69 86 LYS A CA 1
ATOM 630 C C . LYS A 1 86 ? -30.492 -2.278 60.481 1.00 97.69 86 LYS A C 1
ATOM 632 O O . LYS A 1 86 ? -29.822 -2.688 59.538 1.00 97.69 86 LYS A O 1
ATOM 637 N N . GLN A 1 87 ? -31.189 -1.144 60.428 1.00 97.06 87 GLN A N 1
ATOM 638 C CA . GLN A 1 87 ? -31.207 -0.272 59.253 1.00 97.06 87 GLN A CA 1
ATOM 639 C C . GLN A 1 87 ? -29.821 0.323 58.959 1.00 97.06 87 GLN A C 1
ATOM 641 O O . GLN A 1 87 ? -29.395 0.331 57.808 1.00 97.06 87 GLN A O 1
ATOM 646 N N . SER A 1 88 ? -29.088 0.748 59.993 1.00 96.06 88 SER A N 1
ATOM 647 C CA . SER A 1 88 ? -27.717 1.252 59.861 1.00 96.06 88 SER A CA 1
ATOM 648 C C . SER A 1 88 ? -26.756 0.186 59.324 1.00 96.06 88 SER A C 1
ATOM 650 O O . SER A 1 88 ? -25.977 0.486 58.423 1.00 96.06 88 SER A O 1
ATOM 652 N N . LEU A 1 89 ? -26.854 -1.065 59.794 1.00 97.50 89 LEU A N 1
ATOM 653 C CA . LEU A 1 89 ? -26.048 -2.171 59.263 1.00 97.50 89 LEU A CA 1
ATOM 654 C C . LEU A 1 89 ? -26.373 -2.479 57.796 1.00 97.50 89 LEU A C 1
ATOM 656 O O . LEU A 1 89 ? -25.452 -2.669 57.008 1.00 97.50 89 LEU A O 1
ATOM 660 N N . MET A 1 90 ? -27.654 -2.474 57.407 1.00 97.19 90 MET A N 1
ATOM 661 C CA . MET A 1 90 ? -28.036 -2.659 55.999 1.00 97.19 90 MET A CA 1
ATOM 662 C C . MET A 1 90 ? -27.486 -1.543 55.102 1.00 97.19 90 MET A C 1
ATOM 664 O O . MET A 1 90 ? -26.983 -1.829 54.020 1.00 97.19 90 MET A O 1
ATOM 668 N N . LEU A 1 91 ? -27.530 -0.286 55.558 1.00 96.12 91 LEU A N 1
ATOM 669 C CA . LEU A 1 91 ? -26.957 0.842 54.818 1.00 96.12 91 LEU A CA 1
ATOM 670 C C . LEU A 1 91 ? -25.429 0.741 54.698 1.00 96.12 91 LEU A C 1
ATOM 672 O O . LEU A 1 91 ? -24.884 1.050 53.640 1.00 96.12 91 LEU A O 1
ATOM 676 N N . MET A 1 92 ? -24.733 0.286 55.746 1.00 94.38 92 MET A N 1
ATOM 677 C CA . MET A 1 92 ? -23.286 0.050 55.687 1.00 94.38 92 MET A CA 1
ATOM 678 C C . MET A 1 92 ? -22.923 -1.075 54.712 1.00 94.38 92 MET A C 1
ATOM 680 O O . MET A 1 92 ? -21.998 -0.901 53.922 1.00 94.38 92 MET A O 1
ATOM 684 N N . GLU A 1 93 ? -23.658 -2.190 54.723 1.00 97.00 93 GLU A N 1
ATOM 685 C CA . GLU A 1 93 ? -23.425 -3.306 53.797 1.00 97.00 93 GLU A CA 1
ATOM 686 C C . GLU A 1 93 ? -23.668 -2.875 52.345 1.00 97.00 93 GLU A C 1
ATOM 688 O O . GLU A 1 93 ? -22.823 -3.088 51.479 1.00 97.00 93 GLU A O 1
ATOM 693 N N . GLN A 1 94 ? -24.769 -2.161 52.089 1.00 96.69 94 GLN A N 1
ATOM 694 C CA . GLN A 1 94 ? -25.073 -1.617 50.765 1.00 96.69 94 GLN A CA 1
ATOM 695 C C . GLN A 1 94 ? -24.002 -0.620 50.294 1.00 96.69 94 GLN A C 1
ATOM 697 O O . GLN A 1 94 ? -23.628 -0.625 49.120 1.00 96.69 94 GLN A O 1
ATOM 702 N N . SER A 1 95 ? -23.492 0.225 51.195 1.00 95.44 95 SER A N 1
ATOM 703 C CA . SER A 1 95 ? -22.401 1.159 50.895 1.00 95.44 95 SER A CA 1
ATOM 704 C C . SER A 1 95 ? -21.109 0.418 50.531 1.00 95.44 95 SER A C 1
ATOM 706 O O . SER A 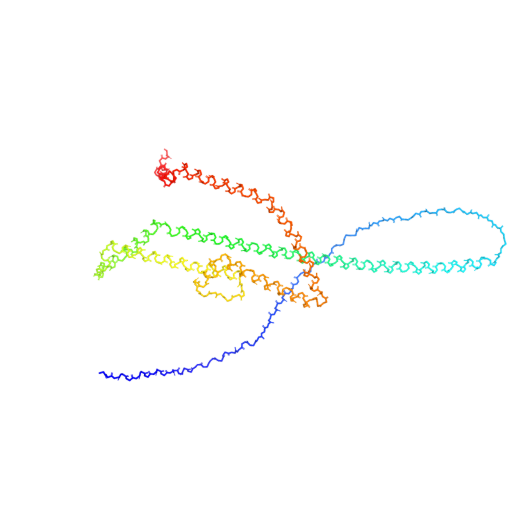1 95 ? -20.469 0.749 49.531 1.00 95.44 95 SER A O 1
ATOM 708 N N . ARG A 1 96 ? -20.767 -0.644 51.275 1.00 97.69 96 ARG A N 1
ATOM 709 C CA . ARG A 1 96 ? -19.608 -1.503 50.989 1.00 97.69 96 ARG A CA 1
ATOM 710 C C . ARG A 1 96 ? -19.725 -2.158 49.615 1.00 97.69 96 ARG A C 1
ATOM 712 O O . ARG A 1 96 ? -18.807 -2.040 48.808 1.00 97.69 96 ARG A O 1
ATOM 719 N N . GLU A 1 97 ? -20.866 -2.777 49.319 1.00 97.19 97 GLU A N 1
ATOM 720 C CA . GLU A 1 97 ? -21.117 -3.379 48.006 1.00 97.19 97 GLU A CA 1
ATOM 721 C C . GLU A 1 97 ? -21.070 -2.347 46.873 1.00 97.19 97 GLU A C 1
ATOM 723 O O . GLU A 1 97 ? -20.564 -2.636 45.789 1.00 97.19 97 GLU A O 1
ATOM 728 N N . SER A 1 98 ? -21.601 -1.142 47.099 1.00 94.31 98 SER A N 1
ATOM 729 C CA . SER A 1 98 ? -21.560 -0.060 46.111 1.00 94.31 98 SER A CA 1
ATOM 730 C C . SER A 1 98 ? -20.124 0.380 45.828 1.00 94.31 98 SER A C 1
ATOM 732 O O . SER A 1 98 ? -19.754 0.543 44.667 1.00 94.31 98 SER A O 1
ATOM 734 N N . SER A 1 99 ? -19.304 0.520 46.872 1.00 96.69 99 SER A N 1
ATOM 735 C CA . SER A 1 99 ? -17.889 0.880 46.747 1.00 96.69 99 SER A CA 1
ATOM 736 C C . SER A 1 99 ? -17.081 -0.200 46.017 1.00 96.69 99 SER A C 1
ATOM 738 O O . SER A 1 99 ? -16.255 0.114 45.159 1.00 96.69 99 SER A O 1
ATOM 740 N N . GLU A 1 100 ? -17.354 -1.482 46.275 1.00 97.31 100 GLU A N 1
ATOM 741 C CA . GLU A 1 100 ? -16.719 -2.587 45.547 1.00 97.31 100 GLU A CA 1
ATOM 742 C C . GLU A 1 100 ? -17.090 -2.580 44.058 1.00 97.31 100 GLU A C 1
ATOM 744 O O . GLU A 1 100 ? -16.211 -2.722 43.204 1.00 97.31 100 GLU A O 1
ATOM 749 N N . ARG A 1 101 ? -18.366 -2.341 43.726 1.00 94.25 101 ARG A N 1
ATOM 750 C CA . ARG A 1 101 ? -18.817 -2.217 42.329 1.00 94.25 101 ARG A CA 1
ATOM 751 C C . ARG A 1 101 ? -18.164 -1.033 41.617 1.00 94.25 101 ARG A C 1
ATOM 753 O O . ARG A 1 101 ? -17.738 -1.186 40.475 1.00 94.25 101 ARG A O 1
ATOM 760 N N . GLU A 1 102 ? -18.053 0.117 42.279 1.00 94.19 102 GLU A N 1
ATOM 761 C CA . GLU A 1 102 ? -17.369 1.295 41.734 1.00 94.19 102 GLU A CA 1
ATOM 762 C C . GLU A 1 102 ? -15.887 1.008 41.471 1.00 94.19 102 GLU A C 1
ATOM 764 O O . GLU A 1 102 ? -15.382 1.301 40.388 1.00 94.19 102 GLU A O 1
ATOM 769 N N . LYS A 1 103 ? -15.198 0.355 42.414 1.00 96.44 103 LYS A N 1
ATOM 770 C CA . LYS A 1 103 ? -13.791 -0.026 42.251 1.00 96.44 103 LYS A CA 1
ATOM 771 C C . LYS A 1 103 ? -13.588 -0.978 41.070 1.00 96.44 103 LYS A C 1
ATOM 773 O O . LYS A 1 103 ? -12.641 -0.799 40.305 1.00 96.44 103 LYS A O 1
ATOM 778 N N . ILE A 1 104 ? -14.477 -1.959 40.895 1.00 94.69 104 ILE A N 1
ATOM 779 C CA . ILE A 1 104 ? -14.446 -2.879 39.749 1.00 94.69 104 ILE A CA 1
ATOM 780 C C . ILE A 1 104 ? -14.691 -2.118 38.440 1.00 94.69 104 ILE A C 1
ATOM 782 O O . ILE A 1 104 ? -13.947 -2.312 37.481 1.00 94.69 104 ILE A O 1
ATOM 786 N N . ALA A 1 105 ? -15.680 -1.221 38.401 1.00 88.94 105 ALA A N 1
ATOM 787 C CA . ALA A 1 105 ? -15.979 -0.419 37.215 1.00 88.94 105 ALA A CA 1
ATOM 788 C C . ALA A 1 105 ? -14.811 0.506 36.830 1.00 88.94 105 ALA A C 1
ATOM 790 O O . ALA A 1 105 ? -14.468 0.612 35.654 1.00 88.94 105 ALA A O 1
ATOM 791 N N . LEU A 1 106 ? -14.155 1.129 37.815 1.00 92.12 106 LEU A N 1
ATOM 792 C CA . LEU A 1 106 ? -12.964 1.950 37.594 1.00 92.12 106 LEU A CA 1
ATOM 793 C C . LEU A 1 106 ? -11.785 1.127 37.070 1.00 92.12 106 LEU A C 1
ATOM 795 O O . LEU A 1 106 ? -11.064 1.599 36.192 1.00 92.12 106 LEU A O 1
ATOM 799 N N . GLN A 1 107 ? -11.589 -0.092 37.578 1.00 95.25 107 GLN A N 1
ATOM 800 C CA . GLN A 1 107 ? -10.539 -0.972 37.070 1.00 95.25 107 GLN A CA 1
ATOM 801 C C . GLN A 1 107 ? -10.815 -1.378 35.617 1.00 95.25 107 GLN A C 1
ATOM 803 O O . GLN A 1 107 ? -9.949 -1.202 34.768 1.00 95.25 107 GLN A O 1
ATOM 808 N N . GLN A 1 108 ? -12.044 -1.798 35.306 1.00 88.38 108 GLN A N 1
ATOM 809 C CA . GLN A 1 108 ? -12.447 -2.133 33.936 1.00 88.38 108 GLN A CA 1
ATOM 810 C C . GLN A 1 108 ? -12.293 -0.947 32.975 1.00 88.38 108 GLN A C 1
ATOM 812 O O . GLN A 1 108 ? -11.865 -1.127 31.838 1.00 88.38 108 GLN A O 1
ATOM 817 N N . ALA A 1 109 ? -12.603 0.275 33.420 1.00 87.12 109 ALA A N 1
ATOM 818 C CA . ALA A 1 109 ? -12.416 1.476 32.610 1.00 87.12 109 ALA A CA 1
ATOM 819 C C . ALA A 1 109 ? -10.933 1.764 32.319 1.00 87.12 109 ALA A C 1
ATOM 821 O O . ALA A 1 109 ? -10.603 2.218 31.224 1.00 87.12 109 ALA A O 1
ATOM 822 N N . ARG A 1 110 ? -10.035 1.486 33.275 1.00 91.25 110 ARG A N 1
ATOM 823 C CA . ARG A 1 110 ? -8.584 1.610 33.072 1.00 91.25 110 ARG A CA 1
ATOM 824 C C . ARG A 1 110 ? -8.060 0.557 32.106 1.00 91.25 110 ARG A C 1
ATOM 826 O O . ARG A 1 110 ? -7.332 0.919 31.190 1.00 91.25 110 ARG A O 1
ATOM 833 N N . ASP A 1 111 ? -8.479 -0.693 32.267 1.00 90.50 111 ASP A N 1
ATOM 834 C CA . ASP A 1 111 ? -8.068 -1.790 31.385 1.00 90.50 111 ASP A CA 1
ATOM 835 C C . ASP A 1 111 ? -8.560 -1.554 29.943 1.00 90.50 111 ASP A C 1
ATOM 837 O O . ASP A 1 111 ? -7.822 -1.737 28.979 1.00 90.50 111 ASP A O 1
ATOM 841 N N . ALA A 1 112 ? -9.780 -1.034 29.776 1.00 87.12 112 ALA A N 1
ATOM 842 C CA . ALA A 1 112 ? -10.297 -0.653 28.462 1.00 87.12 112 ALA A CA 1
ATOM 843 C C . ALA A 1 112 ? -9.533 0.532 27.836 1.00 87.12 112 ALA A C 1
ATOM 845 O O . ALA A 1 112 ? -9.390 0.607 26.615 1.00 87.12 112 ALA A O 1
ATOM 846 N N . MET A 1 113 ? -9.047 1.474 28.653 1.00 86.69 113 MET A N 1
ATOM 847 C CA . MET A 1 113 ? -8.220 2.587 28.176 1.00 86.69 113 MET A CA 1
ATOM 848 C C . MET A 1 113 ? -6.840 2.110 27.716 1.00 86.69 113 MET A C 1
ATOM 850 O O . MET A 1 113 ? -6.399 2.524 26.647 1.00 86.69 113 MET A O 1
ATOM 854 N N . THR A 1 114 ? -6.189 1.210 28.457 1.00 92.25 114 THR A N 1
ATOM 855 C CA . THR A 1 114 ? -4.879 0.669 28.058 1.00 92.25 114 THR A CA 1
ATOM 856 C C . THR A 1 114 ? -4.975 -0.173 26.785 1.00 92.25 114 THR A C 1
ATOM 858 O O . THR A 1 114 ? -4.122 -0.046 25.908 1.00 92.25 114 THR A O 1
ATOM 861 N N . GLU A 1 115 ? -6.038 -0.967 26.628 1.00 89.25 115 GLU A N 1
ATOM 862 C CA . GLU A 1 115 ? -6.306 -1.715 25.393 1.00 89.25 115 GLU A CA 1
ATOM 863 C C . GLU A 1 115 ? -6.534 -0.775 24.198 1.00 89.25 115 GLU A C 1
ATOM 865 O O . GLU A 1 115 ? -5.968 -0.974 23.120 1.00 89.25 115 GLU A O 1
ATOM 870 N N . LYS A 1 116 ? -7.314 0.296 24.391 1.00 89.81 116 LYS A N 1
ATOM 871 C CA . LYS A 1 116 ? -7.527 1.317 23.358 1.00 89.81 116 LYS A CA 1
ATOM 872 C C . LYS A 1 116 ? -6.212 1.993 22.958 1.00 89.81 116 LYS A C 1
ATOM 874 O O . LYS A 1 116 ? -5.984 2.185 21.766 1.00 89.81 116 LYS A O 1
ATOM 879 N N . ASP A 1 117 ? -5.369 2.366 23.916 1.00 88.56 117 ASP A N 1
ATOM 880 C CA . ASP A 1 117 ? -4.099 3.041 23.632 1.00 88.56 117 ASP A CA 1
ATOM 881 C C . ASP A 1 117 ? -3.132 2.118 22.869 1.00 88.56 117 ASP A C 1
ATOM 883 O O . ASP A 1 117 ? -2.491 2.557 21.911 1.00 88.56 117 ASP A O 1
ATOM 887 N N . ALA A 1 118 ? -3.104 0.823 23.203 1.00 90.06 118 ALA A N 1
ATOM 888 C CA . ALA A 1 118 ? -2.364 -0.182 22.439 1.00 90.06 118 ALA A CA 1
ATOM 889 C C . ALA A 1 118 ? -2.879 -0.303 20.992 1.00 90.06 118 ALA A C 1
ATOM 891 O O . ALA A 1 118 ? -2.085 -0.280 20.050 1.00 90.06 118 ALA A O 1
ATOM 892 N N . ALA A 1 119 ? -4.201 -0.348 20.797 1.00 82.19 119 ALA A N 1
ATOM 893 C CA . ALA A 1 119 ? -4.801 -0.390 19.464 1.00 82.19 119 ALA A CA 1
ATOM 894 C C . ALA A 1 119 ? -4.492 0.878 18.642 1.00 82.19 119 ALA A C 1
ATOM 896 O O . ALA A 1 119 ? -4.225 0.796 17.443 1.00 82.19 119 ALA A O 1
ATOM 897 N N . VAL A 1 120 ? -4.487 2.061 19.269 1.00 84.06 120 VAL A N 1
ATOM 898 C CA . VAL A 1 120 ? -4.107 3.323 18.608 1.00 84.06 120 VAL A CA 1
ATOM 899 C C . VAL A 1 120 ? -2.634 3.304 18.190 1.00 84.06 120 VAL A C 1
ATOM 901 O O . VAL A 1 120 ? -2.319 3.718 17.072 1.00 84.06 120 VAL A O 1
ATOM 904 N N . ALA A 1 121 ? -1.741 2.796 19.042 1.00 88.56 121 ALA A N 1
ATOM 905 C CA . ALA A 1 121 ? -0.326 2.651 18.710 1.00 88.56 121 ALA A CA 1
ATOM 906 C C . ALA A 1 121 ? -0.107 1.688 17.527 1.00 88.56 121 ALA A C 1
ATOM 908 O O . ALA A 1 121 ? 0.683 1.983 16.628 1.00 88.56 121 ALA A O 1
ATOM 909 N N . GLU A 1 122 ? -0.847 0.577 17.475 1.00 85.56 122 GLU A N 1
ATOM 910 C CA . GLU A 1 122 ? -0.788 -0.372 16.358 1.00 85.56 122 GLU A CA 1
ATOM 911 C C . GLU A 1 122 ? -1.273 0.254 15.040 1.00 85.56 122 GLU A C 1
ATOM 913 O O . GLU A 1 122 ? -0.622 0.100 14.002 1.00 85.56 122 GLU A O 1
ATOM 918 N N . VAL A 1 123 ? -2.366 1.027 15.076 1.00 77.19 123 VAL A N 1
ATOM 919 C CA . VAL A 1 123 ? -2.863 1.771 13.906 1.00 77.19 123 VAL A CA 1
ATOM 920 C C . VAL A 1 123 ? -1.833 2.797 13.428 1.00 77.19 123 VAL A C 1
ATOM 922 O O . VAL A 1 123 ? -1.569 2.879 12.229 1.00 77.19 123 VAL A O 1
ATOM 925 N N . ALA A 1 124 ? -1.196 3.541 14.336 1.00 83.69 124 ALA A N 1
ATOM 926 C CA . ALA A 1 124 ? -0.145 4.492 13.975 1.00 83.69 124 ALA A CA 1
ATOM 927 C C . ALA A 1 124 ? 1.062 3.796 13.315 1.00 83.69 124 ALA A C 1
ATOM 929 O O . ALA A 1 124 ? 1.586 4.272 12.305 1.00 83.69 124 ALA A O 1
ATOM 930 N N . ALA A 1 125 ? 1.467 2.631 13.830 1.00 83.31 125 ALA A N 1
ATOM 931 C CA . ALA A 1 125 ? 2.524 1.820 13.231 1.00 83.31 125 ALA A CA 1
ATOM 932 C C . ALA A 1 125 ? 2.128 1.249 11.856 1.00 83.31 125 ALA A C 1
ATOM 934 O O . ALA A 1 125 ? 2.976 1.115 10.972 1.00 83.31 125 ALA A O 1
ATOM 935 N N . ALA A 1 126 ? 0.853 0.910 11.641 1.00 71.75 126 ALA A N 1
ATOM 936 C CA . ALA A 1 126 ? 0.346 0.499 10.332 1.00 71.75 126 ALA A CA 1
ATOM 937 C C . ALA A 1 126 ? 0.405 1.648 9.310 1.00 71.75 126 ALA A C 1
ATOM 939 O O . ALA A 1 126 ? 0.973 1.459 8.238 1.00 71.75 126 ALA A O 1
ATOM 940 N N . ILE A 1 127 ? -0.064 2.845 9.679 1.00 75.88 127 ILE A N 1
ATOM 941 C CA . ILE A 1 127 ? -0.011 4.045 8.823 1.00 75.88 127 ILE A CA 1
ATOM 942 C C . ILE A 1 127 ? 1.439 4.397 8.459 1.00 75.88 127 ILE A C 1
ATOM 944 O O . ILE A 1 127 ? 1.743 4.683 7.304 1.00 75.88 127 ILE A O 1
ATOM 948 N N . SER A 1 128 ? 2.360 4.332 9.425 1.00 84.12 128 SER A N 1
ATOM 949 C CA . SER A 1 128 ? 3.787 4.581 9.177 1.00 84.12 128 SER A CA 1
ATOM 950 C C . SER A 1 128 ? 4.377 3.605 8.146 1.00 84.12 128 SER A C 1
ATOM 952 O O . SER A 1 128 ? 5.083 4.022 7.227 1.00 84.12 128 SER A O 1
ATOM 954 N N . ARG A 1 129 ? 4.027 2.312 8.232 1.00 80.19 129 ARG A N 1
ATOM 955 C CA . ARG A 1 129 ? 4.441 1.300 7.243 1.00 80.19 129 ARG A CA 1
ATOM 956 C C . ARG A 1 129 ? 3.866 1.567 5.853 1.00 80.19 129 ARG A C 1
ATOM 958 O O . ARG A 1 129 ? 4.579 1.390 4.869 1.00 80.19 129 ARG A O 1
ATOM 965 N N . GLU A 1 130 ? 2.606 1.988 5.761 1.00 75.44 130 GLU A N 1
ATOM 966 C CA . GLU A 1 130 ? 1.980 2.350 4.483 1.00 75.44 130 GLU A CA 1
ATOM 967 C C . GLU A 1 130 ? 2.674 3.552 3.837 1.00 75.44 130 GLU A C 1
ATOM 969 O O . GLU A 1 130 ? 3.053 3.479 2.669 1.00 75.44 130 GLU A O 1
ATOM 974 N N . ASN A 1 131 ? 2.936 4.611 4.606 1.00 75.19 131 ASN A N 1
ATOM 975 C CA . ASN A 1 131 ? 3.648 5.792 4.116 1.00 75.19 131 ASN A CA 1
ATOM 976 C C . ASN A 1 131 ? 5.069 5.454 3.645 1.00 75.19 131 ASN A C 1
ATOM 978 O O . ASN A 1 131 ? 5.492 5.923 2.591 1.00 75.19 131 ASN A O 1
ATOM 982 N N . ALA A 1 132 ? 5.789 4.597 4.375 1.00 79.75 132 ALA A N 1
ATOM 983 C CA . ALA A 1 132 ? 7.111 4.132 3.960 1.00 79.75 132 ALA A CA 1
ATOM 984 C C . ALA A 1 132 ? 7.062 3.350 2.634 1.00 79.75 132 ALA A C 1
ATOM 986 O O . ALA A 1 132 ? 7.917 3.544 1.773 1.00 79.75 132 ALA A O 1
ATOM 987 N N . MET A 1 133 ? 6.047 2.501 2.432 1.00 72.62 133 MET A N 1
ATOM 988 C CA . MET A 1 133 ? 5.860 1.813 1.150 1.00 72.62 133 MET A CA 1
ATOM 989 C C . MET A 1 133 ? 5.537 2.787 0.013 1.00 72.62 133 MET A C 1
ATOM 991 O O . MET A 1 133 ? 6.081 2.632 -1.075 1.00 72.62 133 MET A O 1
ATOM 995 N N . LEU A 1 134 ? 4.683 3.789 0.245 1.00 74.88 134 LEU A N 1
ATOM 996 C CA . LEU A 1 134 ? 4.369 4.809 -0.762 1.00 74.88 134 LEU A CA 1
ATOM 997 C C . LEU A 1 134 ? 5.608 5.614 -1.165 1.00 74.88 134 LEU A C 1
ATOM 999 O O . LEU A 1 134 ? 5.801 5.871 -2.353 1.00 74.88 134 LEU A O 1
ATOM 1003 N N . GLN A 1 135 ? 6.473 5.949 -0.205 1.00 80.62 135 GLN A N 1
ATOM 1004 C CA . GLN A 1 135 ? 7.737 6.621 -0.492 1.00 80.62 135 GLN A CA 1
ATOM 1005 C C . GLN A 1 135 ? 8.652 5.737 -1.346 1.00 80.62 135 GLN A C 1
ATOM 1007 O O . GLN A 1 135 ? 9.097 6.175 -2.400 1.00 80.62 135 GLN A O 1
ATOM 1012 N N . LEU A 1 136 ? 8.842 4.468 -0.966 1.00 76.25 136 LEU A N 1
ATOM 1013 C CA . LEU A 1 136 ? 9.649 3.520 -1.746 1.00 76.25 136 LEU A CA 1
ATOM 1014 C C . LEU A 1 136 ? 9.123 3.334 -3.175 1.00 76.25 136 LEU A C 1
ATOM 1016 O O . LEU A 1 136 ? 9.909 3.216 -4.110 1.00 76.25 136 LEU A O 1
ATOM 1020 N N . LEU A 1 137 ? 7.799 3.308 -3.358 1.00 72.50 137 LEU A N 1
ATOM 1021 C CA . LEU A 1 137 ? 7.184 3.243 -4.685 1.00 72.50 137 LEU A CA 1
ATOM 1022 C C . LEU A 1 137 ? 7.444 4.515 -5.497 1.00 72.50 137 LEU A C 1
ATOM 1024 O O . LEU A 1 137 ? 7.687 4.426 -6.699 1.00 72.50 137 LEU A O 1
ATOM 1028 N N . THR A 1 138 ? 7.407 5.676 -4.843 1.00 76.81 138 THR A N 1
ATOM 1029 C CA . THR A 1 138 ? 7.654 6.977 -5.474 1.00 76.81 138 THR A CA 1
ATOM 1030 C C . THR A 1 138 ? 9.108 7.097 -5.913 1.00 76.81 138 THR A C 1
ATOM 1032 O O . THR A 1 138 ? 9.360 7.343 -7.091 1.00 76.81 138 THR A O 1
ATOM 1035 N N . ASP A 1 139 ? 10.054 6.834 -5.011 1.00 75.88 139 ASP A N 1
ATOM 1036 C CA . ASP A 1 139 ? 11.492 6.892 -5.293 1.00 75.88 139 ASP A CA 1
ATOM 1037 C C . ASP A 1 139 ? 11.849 5.947 -6.441 1.00 75.88 139 ASP A C 1
ATOM 1039 O O . ASP A 1 139 ? 12.488 6.330 -7.417 1.00 75.88 139 ASP A O 1
ATOM 1043 N N . ALA A 1 140 ? 11.323 4.725 -6.392 1.00 73.25 140 ALA A N 1
ATOM 1044 C CA . ALA A 1 140 ? 11.596 3.758 -7.431 1.00 73.25 140 ALA A CA 1
ATOM 1045 C C . ALA A 1 140 ? 10.937 4.114 -8.779 1.00 73.25 140 ALA 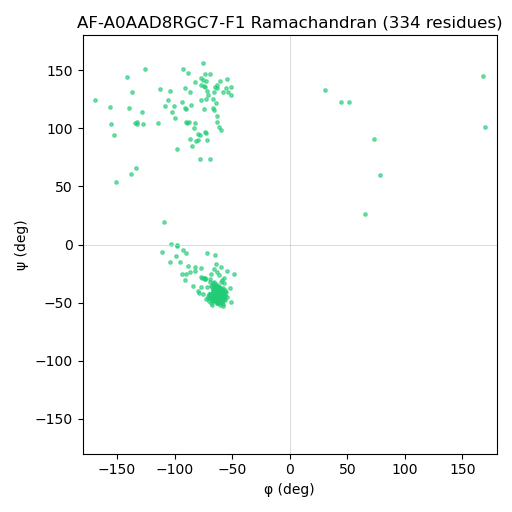A C 1
ATOM 1047 O O . ALA A 1 140 ? 11.482 3.795 -9.833 1.00 73.25 140 ALA A O 1
ATOM 1048 N N . SER A 1 141 ? 9.789 4.804 -8.777 1.00 71.25 141 SER A N 1
ATOM 1049 C CA . SER A 1 141 ? 9.187 5.327 -10.011 1.00 71.25 141 SER A CA 1
ATOM 1050 C C . SER A 1 141 ? 10.017 6.454 -10.638 1.00 71.25 141 SER A C 1
ATOM 1052 O O . SER A 1 141 ? 10.131 6.511 -11.864 1.00 71.25 141 SER A O 1
ATOM 1054 N N . LEU A 1 142 ? 10.641 7.298 -9.809 1.00 73.44 142 LEU A N 1
ATOM 1055 C CA . LEU A 1 142 ? 11.533 8.371 -10.249 1.00 73.44 142 LEU A CA 1
ATOM 1056 C C . LEU A 1 142 ? 12.834 7.809 -10.835 1.00 73.44 142 LEU A C 1
ATOM 1058 O O . LEU A 1 142 ? 13.228 8.224 -11.924 1.00 73.44 142 LEU A O 1
ATOM 1062 N N . ASP A 1 143 ? 13.443 6.816 -10.181 1.00 73.44 143 ASP A N 1
ATOM 1063 C CA . ASP A 1 143 ? 14.658 6.146 -10.673 1.00 73.44 143 ASP A CA 1
ATOM 1064 C C . ASP A 1 143 ? 14.447 5.512 -12.055 1.00 73.44 143 ASP A C 1
ATOM 1066 O O . ASP A 1 143 ? 15.304 5.586 -12.942 1.00 73.44 143 ASP A O 1
ATOM 1070 N N . ILE A 1 144 ? 13.278 4.911 -12.278 1.00 67.75 144 ILE A N 1
ATOM 1071 C CA . ILE A 1 144 ? 12.914 4.346 -13.581 1.00 67.75 144 ILE A CA 1
ATOM 1072 C C . ILE A 1 144 ? 12.741 5.445 -14.623 1.00 67.75 144 ILE A C 1
ATOM 1074 O O . ILE A 1 144 ? 13.258 5.315 -15.731 1.00 67.75 144 ILE A O 1
ATOM 1078 N N . ALA A 1 145 ? 12.000 6.506 -14.293 1.00 68.00 145 ALA A N 1
ATOM 1079 C CA . ALA A 1 145 ? 11.749 7.597 -15.227 1.00 68.00 145 ALA A CA 1
ATOM 1080 C C . ALA A 1 145 ? 13.059 8.273 -15.664 1.00 68.00 145 ALA A C 1
ATOM 1082 O O . ALA A 1 145 ? 13.215 8.591 -16.841 1.00 68.00 145 ALA A O 1
ATOM 1083 N N . GLY A 1 146 ? 14.017 8.428 -14.744 1.00 66.12 146 GLY A N 1
ATOM 1084 C CA . GLY A 1 146 ? 15.339 8.980 -15.042 1.00 66.12 146 GLY A CA 1
ATOM 1085 C C . GLY A 1 146 ? 16.227 8.043 -15.867 1.00 66.12 146 GLY A C 1
ATOM 1086 O O . GLY A 1 146 ? 16.843 8.476 -16.837 1.00 66.12 146 GLY A O 1
ATOM 1087 N N . SER A 1 147 ? 16.278 6.751 -15.527 1.00 65.25 147 SER A N 1
ATOM 1088 C CA . SER A 1 147 ? 17.195 5.792 -16.172 1.00 65.25 147 SER A CA 1
ATOM 1089 C C . SER A 1 147 ? 16.795 5.383 -17.594 1.00 65.25 147 SER A C 1
ATOM 1091 O O . SER A 1 147 ? 17.670 5.082 -18.405 1.00 65.25 147 SER A O 1
ATOM 1093 N N . PHE A 1 148 ? 15.498 5.397 -17.921 1.00 61.47 148 PHE A N 1
ATOM 1094 C CA . PHE A 1 148 ? 15.002 5.021 -19.252 1.00 61.47 148 PHE A CA 1
ATOM 1095 C C . PHE A 1 148 ? 15.073 6.131 -20.303 1.00 61.47 148 PHE A C 1
ATOM 1097 O O . PHE A 1 148 ? 14.967 5.839 -21.495 1.00 61.47 148 PHE A O 1
ATOM 1104 N N . LEU A 1 149 ? 15.179 7.396 -19.883 1.00 66.19 149 LEU A N 1
ATOM 1105 C CA . LEU A 1 149 ? 14.999 8.550 -20.773 1.00 66.19 149 LEU A CA 1
ATOM 1106 C C . LEU A 1 149 ? 16.281 9.335 -21.045 1.00 66.19 149 LEU A C 1
ATOM 1108 O O . LEU A 1 149 ? 16.273 10.224 -21.898 1.00 66.19 149 LEU A O 1
ATOM 1112 N N . ASP A 1 150 ? 17.386 9.010 -20.374 1.00 84.19 150 ASP A N 1
ATOM 1113 C CA . ASP A 1 150 ? 18.641 9.712 -20.604 1.00 84.19 150 ASP A CA 1
ATOM 1114 C C . ASP A 1 150 ? 19.374 9.171 -21.841 1.00 84.19 150 ASP A C 1
ATOM 1116 O O . ASP A 1 150 ? 20.215 8.268 -21.775 1.00 84.19 150 ASP A O 1
ATOM 1120 N N . ALA A 1 151 ? 19.049 9.767 -22.989 1.00 87.00 151 ALA A N 1
ATOM 1121 C CA . ALA A 1 151 ? 19.667 9.469 -24.275 1.00 87.00 151 ALA A CA 1
ATOM 1122 C C . ALA A 1 151 ? 21.194 9.652 -24.265 1.00 87.00 151 ALA A C 1
ATOM 1124 O O . ALA A 1 151 ? 21.892 8.951 -24.997 1.00 87.00 151 ALA A O 1
ATOM 1125 N N . THR A 1 152 ? 21.726 10.552 -23.429 1.00 90.75 152 THR A N 1
ATOM 1126 C CA . THR A 1 152 ? 23.172 10.804 -23.371 1.00 90.75 152 THR A CA 1
ATOM 1127 C C . THR A 1 152 ? 23.907 9.632 -22.732 1.00 90.75 152 THR A C 1
ATOM 1129 O O . THR A 1 152 ? 24.865 9.116 -23.308 1.00 90.75 152 THR A O 1
ATOM 1132 N N . THR A 1 153 ? 23.398 9.118 -21.609 1.00 90.25 153 THR A N 1
ATOM 1133 C CA . THR A 1 153 ? 23.990 7.936 -20.968 1.00 90.25 153 THR A CA 1
ATOM 1134 C C . THR A 1 153 ? 23.778 6.664 -21.787 1.00 90.25 153 THR A C 1
ATOM 1136 O O . THR A 1 153 ? 24.644 5.786 -21.775 1.00 90.25 153 THR A O 1
ATOM 1139 N N . GLU A 1 154 ? 22.657 6.537 -22.514 1.00 91.69 154 GLU A N 1
ATOM 1140 C CA . GLU A 1 154 ? 22.469 5.453 -23.489 1.00 91.69 154 GLU A CA 1
ATOM 1141 C C . GLU A 1 154 ? 23.576 5.498 -24.549 1.00 91.69 154 GLU A C 1
ATOM 1143 O O . GLU A 1 154 ? 24.244 4.488 -24.782 1.00 91.69 154 GLU A O 1
ATOM 1148 N N . ASP A 1 155 ? 23.801 6.660 -25.162 1.00 93.69 155 ASP A N 1
ATOM 1149 C CA . ASP A 1 155 ? 24.799 6.819 -26.217 1.00 93.69 155 ASP A CA 1
ATOM 1150 C C . ASP A 1 155 ? 26.222 6.534 -25.721 1.00 93.69 155 ASP A C 1
ATOM 1152 O O . ASP A 1 155 ? 26.966 5.827 -26.403 1.00 93.69 155 ASP A O 1
ATOM 1156 N N . GLU A 1 156 ? 26.588 6.966 -24.511 1.00 95.44 156 GLU A N 1
ATOM 1157 C CA . GLU A 1 156 ? 27.880 6.634 -23.893 1.00 95.44 156 GLU A CA 1
ATOM 1158 C C . GLU A 1 156 ? 28.068 5.121 -23.693 1.00 95.44 156 GLU A C 1
ATOM 1160 O O . GLU A 1 156 ? 29.111 4.562 -24.059 1.00 95.44 156 GLU A O 1
ATOM 1165 N N . ARG A 1 157 ? 27.052 4.424 -23.157 1.00 94.31 157 ARG A N 1
ATOM 1166 C CA . ARG A 1 157 ? 27.091 2.961 -22.968 1.00 94.31 157 ARG A CA 1
ATOM 1167 C C . ARG A 1 157 ? 27.190 2.225 -24.301 1.00 94.31 157 ARG A C 1
ATOM 1169 O O . ARG A 1 157 ? 27.979 1.279 -24.436 1.00 94.31 157 ARG A O 1
ATOM 1176 N N . VAL A 1 158 ? 26.404 2.653 -25.290 1.00 95.81 158 VAL A N 1
ATOM 1177 C CA . VAL A 1 158 ? 26.391 2.070 -26.635 1.00 95.81 158 VAL A CA 1
ATOM 1178 C C . VAL A 1 158 ? 27.734 2.275 -27.320 1.00 95.81 158 VAL A C 1
ATOM 1180 O O . VAL A 1 158 ? 28.263 1.323 -27.899 1.00 95.81 158 VAL A O 1
ATOM 1183 N N . GLU A 1 159 ? 28.313 3.468 -27.231 1.00 97.31 159 GLU A N 1
ATOM 1184 C CA . GLU A 1 159 ? 29.594 3.790 -27.851 1.00 97.31 159 GLU A CA 1
ATOM 1185 C C . GLU A 1 159 ? 30.734 2.989 -27.215 1.00 97.31 159 GLU A C 1
ATOM 1187 O O . GLU A 1 159 ? 31.496 2.326 -27.924 1.00 97.31 159 GLU A O 1
ATOM 1192 N N . ALA A 1 160 ? 30.801 2.942 -25.880 1.00 97.44 160 ALA A N 1
ATOM 1193 C CA . ALA A 1 160 ? 31.804 2.162 -25.157 1.00 97.44 160 ALA A CA 1
ATOM 1194 C C . ALA A 1 160 ? 31.776 0.678 -25.563 1.00 97.44 160 ALA A C 1
ATOM 1196 O O . ALA A 1 160 ? 32.811 0.086 -25.888 1.00 97.44 160 ALA A O 1
ATOM 1197 N N . ARG A 1 161 ? 30.583 0.072 -25.609 1.00 97.25 161 ARG A N 1
ATOM 1198 C CA . ARG A 1 161 ? 30.421 -1.342 -25.972 1.00 97.25 161 ARG A CA 1
ATOM 1199 C C . ARG A 1 161 ? 30.658 -1.601 -27.463 1.00 97.25 161 ARG A C 1
ATOM 1201 O O . ARG A 1 161 ? 31.253 -2.623 -27.811 1.00 97.25 161 ARG A O 1
ATOM 1208 N N . SER A 1 162 ? 30.253 -0.681 -28.338 1.00 97.31 162 SER A N 1
ATOM 1209 C CA . SER A 1 162 ? 30.487 -0.779 -29.786 1.00 97.31 162 SER A CA 1
ATOM 1210 C C . SER A 1 162 ? 31.976 -0.720 -30.123 1.00 97.31 162 SER A C 1
ATOM 1212 O O . SER A 1 162 ? 32.448 -1.525 -30.924 1.00 97.31 162 SER A O 1
ATOM 1214 N N . ASN A 1 163 ? 32.734 0.152 -29.453 1.00 97.81 163 ASN A N 1
ATOM 1215 C CA . ASN A 1 163 ? 34.180 0.283 -29.642 1.00 97.81 163 ASN A CA 1
ATOM 1216 C C . ASN A 1 163 ? 34.941 -0.994 -29.258 1.00 97.81 163 ASN A C 1
ATOM 1218 O O . ASN A 1 163 ? 35.847 -1.417 -29.978 1.00 97.81 163 ASN A O 1
ATOM 1222 N N . VAL A 1 164 ? 34.534 -1.671 -28.178 1.00 97.62 164 VAL A N 1
ATOM 1223 C CA . VAL A 1 164 ? 35.108 -2.973 -27.796 1.00 97.62 164 VAL A CA 1
ATOM 1224 C C . VAL A 1 164 ? 34.834 -4.037 -28.861 1.00 97.62 164 VAL A C 1
ATOM 1226 O O . VAL A 1 164 ? 35.749 -4.766 -29.244 1.00 97.62 164 VAL A O 1
ATOM 1229 N N . LEU A 1 165 ? 33.600 -4.117 -29.370 1.00 96.81 165 LEU A N 1
ATOM 1230 C CA . LEU A 1 165 ? 33.232 -5.095 -30.399 1.00 96.81 165 LEU A CA 1
ATOM 1231 C C . LEU A 1 165 ? 33.954 -4.839 -31.727 1.00 96.81 165 LEU A C 1
ATOM 1233 O O . LEU A 1 165 ? 34.423 -5.791 -32.344 1.00 96.81 165 LEU A O 1
ATOM 1237 N N . LEU A 1 166 ? 34.095 -3.576 -32.141 1.00 96.31 166 LEU A N 1
ATOM 1238 C CA . LEU A 1 166 ? 34.835 -3.183 -33.346 1.00 96.31 166 LEU A CA 1
ATOM 1239 C C . LEU A 1 166 ? 36.327 -3.523 -33.249 1.00 96.31 166 LEU A C 1
ATOM 1241 O O . LEU A 1 166 ? 36.919 -4.011 -34.216 1.00 96.31 166 LEU A O 1
ATOM 1245 N N . ARG A 1 167 ? 36.931 -3.324 -32.072 1.00 97.25 167 ARG A N 1
ATOM 1246 C CA . ARG A 1 167 ? 38.321 -3.718 -31.822 1.00 97.25 167 ARG A CA 1
ATOM 1247 C C . ARG A 1 167 ? 38.494 -5.235 -31.936 1.00 97.25 167 ARG A C 1
ATOM 1249 O O . ARG A 1 167 ? 39.325 -5.686 -32.718 1.00 97.25 167 ARG A O 1
ATOM 1256 N N . LEU A 1 168 ? 37.654 -6.016 -31.251 1.00 96.50 168 LEU A N 1
ATOM 1257 C CA . LEU A 1 168 ? 37.685 -7.486 -31.314 1.00 96.50 168 LEU A CA 1
ATOM 1258 C C . LEU A 1 168 ? 37.429 -8.020 -32.733 1.00 96.50 168 LEU A C 1
ATOM 1260 O O . LEU A 1 168 ? 38.051 -8.988 -33.164 1.00 96.50 168 LEU A O 1
ATOM 1264 N N . ALA A 1 169 ? 36.531 -7.380 -33.483 1.00 96.00 169 ALA A N 1
ATOM 1265 C CA . ALA A 1 169 ? 36.256 -7.715 -34.877 1.00 96.00 169 ALA A CA 1
ATOM 1266 C C . ALA A 1 169 ? 37.499 -7.570 -35.759 1.00 96.00 169 ALA A C 1
ATOM 1268 O O . ALA A 1 169 ? 37.769 -8.432 -36.595 1.00 96.00 169 ALA A O 1
ATOM 1269 N N . THR A 1 170 ? 38.259 -6.497 -35.534 1.00 96.38 170 THR A N 1
ATOM 1270 C CA . THR A 1 170 ? 39.503 -6.199 -36.248 1.00 96.38 170 THR A CA 1
ATOM 1271 C C . THR A 1 170 ? 40.602 -7.191 -35.869 1.00 96.38 170 THR A C 1
ATOM 1273 O O . THR A 1 170 ? 41.251 -7.746 -36.750 1.00 96.38 170 THR A O 1
ATOM 1276 N N . GLU A 1 171 ? 40.764 -7.472 -34.573 1.00 96.94 171 GLU A N 1
ATOM 1277 C CA . GLU A 1 171 ? 41.765 -8.413 -34.048 1.00 96.94 171 GLU A CA 1
ATOM 1278 C C . GLU A 1 171 ? 41.551 -9.852 -34.548 1.00 96.94 171 GLU A C 1
ATOM 1280 O O . GLU A 1 171 ? 42.516 -10.565 -34.820 1.00 96.94 171 GLU A O 1
ATOM 1285 N N . HIS A 1 172 ? 40.295 -10.278 -34.709 1.00 96.44 172 HIS A N 1
ATOM 1286 C CA . HIS A 1 172 ? 39.950 -11.648 -35.102 1.00 96.44 172 HIS A CA 1
ATOM 1287 C C . HIS A 1 172 ? 39.525 -11.806 -36.571 1.00 96.44 172 HIS A C 1
ATOM 1289 O O . HIS A 1 172 ? 39.183 -12.913 -36.988 1.00 96.44 172 HIS A O 1
ATOM 1295 N N . GLY A 1 173 ? 39.515 -10.729 -37.364 1.00 95.06 173 GLY A N 1
ATOM 1296 C CA . GLY A 1 173 ? 39.088 -10.764 -38.769 1.00 95.06 173 GLY A CA 1
ATOM 1297 C C . GLY A 1 173 ? 37.600 -11.096 -38.971 1.00 95.06 173 GLY A C 1
ATOM 1298 O O . GLY A 1 173 ? 37.217 -11.634 -40.011 1.00 95.06 173 GLY A O 1
ATOM 1299 N N . VAL A 1 174 ? 36.742 -10.808 -37.986 1.00 93.38 174 VAL A N 1
ATOM 1300 C CA . VAL A 1 174 ? 35.306 -11.126 -38.034 1.00 93.38 174 VAL A CA 1
ATOM 1301 C C . VAL A 1 174 ? 34.524 -9.963 -38.646 1.00 93.38 174 VAL A C 1
ATOM 1303 O O . VAL A 1 174 ? 34.246 -8.962 -37.990 1.00 93.38 174 VAL A O 1
ATOM 1306 N N . LEU A 1 175 ? 34.083 -10.122 -39.896 1.00 91.81 175 LEU A N 1
ATOM 1307 C CA . LEU A 1 175 ? 33.373 -9.072 -40.644 1.00 91.81 175 LEU A CA 1
ATOM 1308 C C . LEU A 1 175 ? 31.991 -8.702 -40.080 1.00 91.81 175 LEU A C 1
ATOM 1310 O O . LEU A 1 175 ? 31.497 -7.614 -40.364 1.00 91.81 175 LEU A O 1
ATOM 1314 N N . PHE A 1 176 ? 31.355 -9.573 -39.287 1.00 91.44 176 PHE A N 1
ATOM 1315 C CA . PHE A 1 176 ? 29.986 -9.352 -38.794 1.00 91.44 176 PHE A CA 1
ATOM 1316 C C . PHE A 1 176 ? 29.828 -8.024 -38.031 1.00 91.44 176 PHE A C 1
ATOM 1318 O O . PHE A 1 176 ? 28.831 -7.327 -38.214 1.00 91.44 176 PHE A O 1
ATOM 1325 N N . TRP A 1 177 ? 30.834 -7.670 -37.229 1.00 93.50 177 TRP A N 1
ATOM 1326 C CA . TRP A 1 177 ? 30.894 -6.449 -36.421 1.00 93.50 177 TRP A CA 1
ATOM 1327 C C . TRP A 1 177 ? 31.703 -5.325 -37.084 1.00 93.50 177 TRP A C 1
ATOM 1329 O O . TRP A 1 177 ? 31.826 -4.248 -36.513 1.00 93.50 177 TRP A O 1
ATOM 1339 N N . GLY A 1 178 ? 32.265 -5.555 -38.276 1.00 85.25 178 GLY A N 1
ATOM 1340 C CA . GLY A 1 178 ? 33.208 -4.637 -38.926 1.00 85.25 178 GLY A CA 1
ATOM 1341 C C . GLY A 1 178 ? 32.583 -3.347 -39.467 1.00 85.25 178 GLY A C 1
ATOM 1342 O O . GLY A 1 178 ? 33.305 -2.462 -39.911 1.00 85.25 178 GLY A O 1
ATOM 1343 N N . THR A 1 179 ? 31.254 -3.221 -39.447 1.00 94.62 179 THR A N 1
ATOM 1344 C CA . THR A 1 179 ? 30.543 -1.995 -39.833 1.00 94.62 179 THR A CA 1
ATOM 1345 C C . THR A 1 179 ? 30.142 -1.218 -38.573 1.00 94.62 179 THR A C 1
ATOM 1347 O O . THR A 1 179 ? 29.222 -1.665 -37.884 1.00 94.62 179 THR A O 1
ATOM 1350 N N . PRO A 1 180 ? 30.766 -0.058 -38.273 1.00 94.00 180 PRO A N 1
ATOM 1351 C CA . PRO A 1 180 ? 30.513 0.696 -37.041 1.00 94.00 180 PRO A CA 1
ATOM 1352 C C . PRO A 1 180 ? 29.039 1.026 -36.813 1.00 94.00 180 PRO A C 1
ATOM 1354 O O . PRO A 1 180 ? 28.514 0.783 -35.731 1.00 94.00 180 PRO A O 1
ATOM 1357 N N . GLU A 1 181 ? 28.352 1.488 -37.858 1.00 94.06 181 GLU A N 1
ATOM 1358 C CA . GLU A 1 181 ? 26.938 1.866 -37.785 1.00 94.06 181 GLU A CA 1
ATOM 1359 C C . GLU A 1 181 ? 26.041 0.677 -37.415 1.00 94.06 181 GLU A C 1
ATOM 1361 O O . GLU A 1 181 ? 25.241 0.741 -36.483 1.00 94.06 181 GLU A O 1
ATOM 1366 N N . ARG A 1 182 ? 26.233 -0.463 -38.087 1.00 92.06 182 ARG A N 1
ATOM 1367 C CA . ARG A 1 182 ? 25.489 -1.693 -37.790 1.00 92.06 182 ARG A CA 1
ATOM 1368 C C . ARG A 1 182 ? 25.757 -2.173 -36.363 1.00 92.06 182 ARG A C 1
ATOM 1370 O O . ARG A 1 182 ? 24.825 -2.582 -35.673 1.00 92.06 182 ARG A O 1
ATOM 1377 N N . THR A 1 183 ? 27.016 -2.138 -35.929 1.00 93.62 183 THR A N 1
ATOM 1378 C CA . THR A 1 183 ? 27.409 -2.541 -34.574 1.00 93.62 183 THR A CA 1
ATOM 1379 C C . THR A 1 183 ? 26.728 -1.661 -33.532 1.00 93.62 183 THR A C 1
ATOM 1381 O O . THR A 1 183 ? 26.095 -2.206 -32.629 1.00 93.62 183 THR A O 1
ATOM 1384 N N . ARG A 1 184 ? 26.744 -0.333 -33.707 1.00 94.44 184 ARG A N 1
ATOM 1385 C CA . ARG A 1 184 ? 26.035 0.611 -32.828 1.00 94.44 184 ARG A CA 1
ATOM 1386 C C . ARG A 1 184 ? 24.540 0.322 -32.753 1.00 94.44 184 ARG A C 1
ATOM 1388 O O . ARG A 1 184 ? 23.999 0.237 -31.655 1.00 94.44 184 ARG A O 1
ATOM 1395 N N . GLN A 1 185 ? 23.874 0.094 -33.886 1.00 90.31 185 GLN A N 1
ATOM 1396 C CA . GLN A 1 185 ? 22.439 -0.217 -33.907 1.00 90.31 185 GLN A CA 1
ATOM 1397 C C . GLN A 1 185 ? 22.102 -1.513 -33.156 1.00 90.31 185 GLN A C 1
ATOM 1399 O O . GLN A 1 185 ? 21.153 -1.545 -32.369 1.00 90.31 185 GLN A O 1
ATOM 1404 N N . ILE A 1 186 ? 22.888 -2.576 -33.358 1.00 90.81 186 ILE A N 1
ATOM 1405 C CA . ILE A 1 186 ? 22.695 -3.851 -32.651 1.00 90.81 186 ILE A CA 1
ATOM 1406 C C . ILE A 1 186 ? 22.936 -3.674 -31.149 1.00 90.81 186 ILE A C 1
ATOM 1408 O O . ILE A 1 186 ? 22.149 -4.168 -30.343 1.00 90.81 186 ILE A O 1
ATOM 1412 N N . VAL A 1 187 ? 24.005 -2.972 -30.767 1.00 94.88 187 VAL A N 1
ATOM 1413 C CA . VAL A 1 187 ? 24.336 -2.712 -29.362 1.00 94.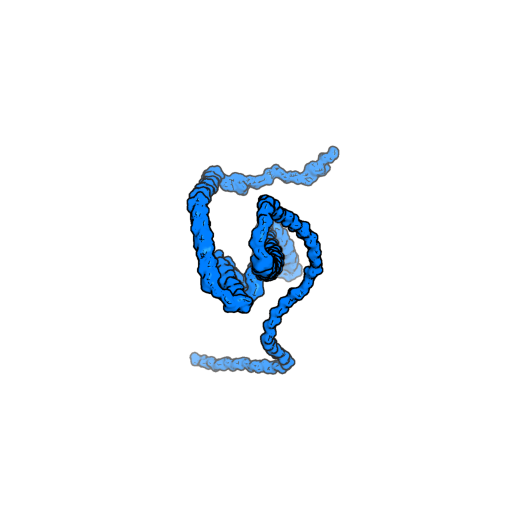88 187 VAL A CA 1
ATOM 1414 C C . VAL A 1 187 ? 23.246 -1.881 -28.691 1.00 94.88 187 VAL A C 1
ATOM 1416 O O . VAL A 1 187 ? 22.804 -2.261 -27.612 1.00 94.88 187 VAL A O 1
ATOM 1419 N N . ARG A 1 188 ? 22.748 -0.825 -29.342 1.00 92.88 188 ARG A N 1
ATOM 1420 C CA . ARG A 1 188 ? 21.637 -0.002 -28.842 1.00 92.88 188 ARG A CA 1
ATOM 1421 C C . ARG A 1 188 ? 20.369 -0.823 -28.634 1.00 92.88 188 ARG A C 1
ATOM 1423 O O . ARG A 1 188 ? 19.745 -0.743 -27.583 1.00 92.88 188 ARG A O 1
ATOM 1430 N N . PHE A 1 189 ? 20.009 -1.677 -29.591 1.00 90.81 189 PHE A N 1
ATOM 1431 C CA . PHE A 1 189 ? 18.872 -2.583 -29.420 1.00 90.81 189 PHE A CA 1
ATOM 1432 C C . PHE A 1 189 ? 19.062 -3.535 -28.229 1.00 90.81 189 PHE A C 1
ATOM 1434 O O . PHE A 1 189 ? 18.134 -3.738 -27.448 1.00 90.81 189 PHE A O 1
ATOM 1441 N N . GLN A 1 190 ? 20.259 -4.107 -28.069 1.00 92.88 190 GLN A N 1
ATOM 1442 C CA . GLN A 1 190 ? 20.569 -4.979 -26.935 1.00 92.88 190 GLN A CA 1
ATOM 1443 C C . GLN A 1 190 ? 20.528 -4.237 -25.596 1.00 92.88 190 GLN A C 1
ATOM 1445 O O . GLN A 1 190 ? 20.055 -4.814 -24.621 1.00 92.88 190 GLN A O 1
ATOM 1450 N N . ASP A 1 191 ? 21.010 -2.994 -25.550 1.00 91.69 191 ASP A N 1
ATOM 1451 C CA . ASP A 1 191 ? 20.965 -2.143 -24.359 1.00 91.69 191 ASP A CA 1
ATOM 1452 C C . ASP A 1 191 ? 19.514 -1.849 -23.964 1.00 91.69 191 ASP A C 1
ATOM 1454 O O . ASP A 1 191 ? 19.103 -2.167 -22.853 1.00 91.69 191 ASP A O 1
ATOM 1458 N N . ARG A 1 192 ? 18.676 -1.403 -24.908 1.00 90.38 192 ARG A N 1
ATOM 1459 C CA . ARG A 1 192 ? 17.237 -1.192 -24.666 1.00 90.38 192 ARG A CA 1
ATOM 1460 C C . ARG A 1 192 ? 16.519 -2.464 -24.228 1.00 90.38 192 ARG A C 1
ATOM 1462 O O . ARG A 1 192 ? 15.704 -2.429 -23.313 1.00 90.38 192 ARG A O 1
ATOM 1469 N N . ALA A 1 193 ? 16.814 -3.605 -24.852 1.00 88.50 193 ALA A N 1
ATOM 1470 C CA . ALA A 1 193 ? 16.222 -4.884 -24.458 1.00 88.50 193 ALA A CA 1
ATOM 1471 C C . ALA A 1 193 ? 16.633 -5.297 -23.033 1.00 88.50 193 ALA A C 1
ATOM 1473 O O . ALA A 1 193 ? 15.819 -5.857 -22.295 1.00 88.50 193 ALA A O 1
ATOM 1474 N N . LEU A 1 194 ? 17.879 -5.011 -22.641 1.00 90.19 194 LEU A N 1
ATOM 1475 C CA . LEU A 1 194 ? 18.373 -5.221 -21.283 1.00 90.19 194 LEU A CA 1
ATOM 1476 C C . LEU A 1 194 ? 17.643 -4.314 -20.286 1.00 90.19 194 LEU A C 1
ATOM 1478 O O . LEU A 1 194 ? 17.116 -4.830 -19.303 1.00 90.19 194 LEU A O 1
ATOM 1482 N N . GLN A 1 195 ? 17.534 -3.017 -20.583 1.00 86.56 195 GLN A N 1
ATOM 1483 C CA . GLN A 1 195 ? 16.803 -2.054 -19.755 1.00 86.56 195 GLN A CA 1
ATOM 1484 C C . GLN A 1 195 ? 15.336 -2.474 -19.572 1.00 86.56 195 GLN A C 1
ATOM 1486 O O . GLN A 1 195 ? 14.834 -2.506 -18.452 1.00 86.56 195 GLN A O 1
ATOM 1491 N N . VAL A 1 196 ? 14.642 -2.879 -20.648 1.00 87.19 196 VAL A N 1
ATOM 1492 C CA . VAL A 1 196 ? 13.252 -3.380 -20.573 1.00 87.19 196 VAL A CA 1
ATOM 1493 C C . VAL A 1 196 ? 13.152 -4.600 -19.667 1.00 87.19 196 VAL A C 1
ATOM 1495 O O . VAL A 1 196 ? 12.224 -4.696 -18.868 1.00 87.19 196 VAL A O 1
ATOM 1498 N N . ARG A 1 197 ? 14.106 -5.530 -19.749 1.00 90.69 197 ARG A N 1
ATOM 1499 C CA . ARG A 1 197 ? 14.129 -6.692 -18.857 1.00 90.69 197 ARG A CA 1
ATOM 1500 C C . ARG A 1 197 ? 14.320 -6.281 -17.397 1.00 90.69 197 ARG A C 1
ATOM 1502 O O . ARG A 1 197 ? 13.584 -6.769 -16.547 1.00 90.69 197 ARG A O 1
ATOM 1509 N N . GLU A 1 198 ? 15.267 -5.392 -17.116 1.00 88.31 198 GLU A N 1
ATOM 1510 C CA . GLU A 1 198 ? 15.520 -4.882 -15.763 1.00 88.31 198 GLU A CA 1
ATOM 1511 C C . GLU A 1 198 ? 14.299 -4.153 -15.197 1.00 88.31 198 GLU A C 1
ATOM 1513 O O . GLU A 1 198 ? 13.940 -4.361 -14.038 1.00 88.31 198 GLU A O 1
ATOM 1518 N N . TYR A 1 199 ? 13.595 -3.391 -16.034 1.00 85.25 199 TYR A N 1
ATOM 1519 C CA . TYR A 1 199 ? 12.334 -2.754 -15.672 1.00 85.25 199 TYR A CA 1
ATOM 1520 C C . TYR A 1 199 ? 11.234 -3.766 -15.345 1.00 85.25 199 TYR A C 1
ATOM 1522 O O . TYR A 1 199 ? 10.570 -3.650 -14.318 1.00 85.25 199 TYR A O 1
ATOM 1530 N N . LEU A 1 200 ? 11.047 -4.797 -16.171 1.00 88.31 200 LEU A N 1
ATOM 1531 C CA . LEU A 1 200 ? 10.055 -5.840 -15.896 1.00 88.31 200 LEU A CA 1
ATOM 1532 C C . LEU A 1 200 ? 10.390 -6.621 -14.615 1.00 88.31 200 LEU A C 1
ATOM 1534 O O . LEU A 1 200 ? 9.488 -6.934 -13.830 1.00 88.31 200 LEU A O 1
ATOM 1538 N N . ASP A 1 201 ? 11.669 -6.900 -14.360 1.00 88.94 201 ASP A N 1
ATOM 1539 C CA . ASP A 1 201 ? 12.128 -7.518 -13.112 1.00 88.94 201 ASP A CA 1
ATOM 1540 C C . ASP A 1 201 ? 11.863 -6.608 -11.910 1.00 88.94 201 ASP A C 1
ATOM 1542 O O . ASP A 1 201 ? 11.386 -7.070 -10.867 1.00 88.94 201 ASP A O 1
ATOM 1546 N N . PHE A 1 202 ? 12.118 -5.308 -12.059 1.00 86.50 202 PHE A N 1
ATOM 1547 C CA . PHE A 1 202 ? 11.770 -4.306 -11.065 1.00 86.50 202 PHE A CA 1
ATOM 1548 C C . PHE A 1 202 ? 10.258 -4.312 -10.781 1.00 86.50 202 PHE A C 1
ATOM 1550 O O . PHE A 1 202 ? 9.857 -4.488 -9.630 1.00 86.50 202 PHE A O 1
ATOM 1557 N N . CYS A 1 203 ? 9.407 -4.215 -11.809 1.00 86.25 203 CYS A N 1
ATOM 1558 C CA . CYS A 1 203 ? 7.951 -4.265 -11.656 1.00 86.25 203 CYS A CA 1
ATOM 1559 C C . CYS A 1 203 ? 7.509 -5.543 -10.938 1.00 86.25 203 CYS A C 1
ATOM 1561 O O . CYS A 1 203 ? 6.654 -5.497 -10.055 1.00 86.25 203 CYS A O 1
ATOM 1563 N N . THR A 1 204 ? 8.122 -6.680 -11.272 1.00 91.94 204 THR A N 1
ATOM 1564 C CA . THR A 1 204 ? 7.840 -7.972 -10.634 1.00 91.94 204 THR A CA 1
ATOM 1565 C C . THR A 1 204 ? 8.153 -7.939 -9.143 1.00 91.94 204 THR A C 1
ATOM 1567 O O . THR A 1 204 ? 7.310 -8.347 -8.341 1.00 91.94 204 THR A O 1
ATOM 1570 N N . LYS A 1 205 ? 9.335 -7.443 -8.754 1.00 89.12 205 LYS A N 1
ATOM 1571 C CA . LYS A 1 205 ? 9.757 -7.322 -7.347 1.00 89.12 205 LYS A CA 1
ATOM 1572 C C . LYS A 1 205 ? 8.863 -6.359 -6.572 1.00 89.12 205 LYS A C 1
ATOM 1574 O O . LYS A 1 205 ? 8.439 -6.677 -5.463 1.00 89.12 205 LYS A O 1
ATOM 1579 N N . THR A 1 206 ? 8.531 -5.225 -7.171 1.00 84.44 206 THR A N 1
ATOM 1580 C CA . THR A 1 206 ? 7.708 -4.190 -6.546 1.00 84.44 206 THR A CA 1
ATOM 1581 C C . THR A 1 206 ? 6.270 -4.659 -6.347 1.00 84.44 206 THR A C 1
ATOM 1583 O O . THR A 1 206 ? 5.766 -4.633 -5.226 1.00 84.44 206 THR A O 1
ATOM 1586 N N . LEU A 1 207 ? 5.622 -5.199 -7.385 1.00 87.25 207 LEU A N 1
ATOM 1587 C CA . LEU A 1 207 ? 4.273 -5.767 -7.262 1.00 87.25 207 LEU A CA 1
ATOM 1588 C C . LEU A 1 207 ? 4.235 -6.949 -6.291 1.00 87.25 207 LEU A C 1
ATOM 1590 O O . LEU A 1 207 ? 3.272 -7.106 -5.546 1.00 87.25 207 LEU A O 1
ATOM 1594 N N . SER A 1 208 ? 5.291 -7.760 -6.268 1.00 90.44 208 SER A N 1
ATOM 1595 C CA . SER A 1 208 ? 5.468 -8.835 -5.291 1.00 90.44 208 SER A CA 1
ATOM 1596 C C . SER A 1 208 ? 5.512 -8.321 -3.856 1.00 90.44 208 SER A C 1
ATOM 1598 O O . SER A 1 208 ? 4.842 -8.872 -2.985 1.00 90.44 208 SER A O 1
ATOM 1600 N N . MET A 1 209 ? 6.279 -7.259 -3.608 1.00 86.75 209 MET A N 1
ATOM 1601 C CA . MET A 1 209 ? 6.382 -6.628 -2.295 1.00 86.75 209 MET A CA 1
ATOM 1602 C C . MET A 1 209 ? 5.026 -6.078 -1.851 1.00 86.75 209 MET A C 1
ATOM 1604 O O . MET A 1 209 ? 4.559 -6.416 -0.767 1.00 86.75 209 MET A O 1
ATOM 1608 N N . VAL A 1 210 ? 4.353 -5.319 -2.721 1.00 82.31 210 VAL A N 1
ATOM 1609 C CA . VAL A 1 210 ? 3.007 -4.787 -2.464 1.00 82.31 210 VAL A CA 1
ATOM 1610 C C . VAL A 1 210 ? 2.023 -5.922 -2.169 1.00 82.31 210 VAL A C 1
ATOM 1612 O O . VAL A 1 210 ? 1.278 -5.858 -1.192 1.00 82.31 210 VAL A O 1
ATOM 1615 N N . TYR A 1 211 ? 2.051 -6.994 -2.966 1.00 87.19 211 TYR A N 1
ATOM 1616 C CA . TYR A 1 211 ? 1.189 -8.156 -2.766 1.00 87.19 211 TYR A CA 1
ATOM 1617 C C . TYR A 1 211 ? 1.434 -8.829 -1.411 1.00 87.19 211 TYR A C 1
ATOM 1619 O O . TYR A 1 211 ? 0.484 -9.084 -0.676 1.00 87.19 211 TYR A O 1
ATOM 1627 N N . ASN A 1 212 ? 2.691 -9.085 -1.049 1.00 87.75 212 ASN A N 1
ATOM 1628 C CA . ASN A 1 212 ? 3.035 -9.750 0.208 1.00 87.75 212 ASN A CA 1
ATOM 1629 C C . ASN A 1 212 ? 2.702 -8.885 1.431 1.00 87.75 212 ASN A C 1
ATOM 1631 O O . ASN A 1 212 ? 2.238 -9.414 2.441 1.00 87.75 212 ASN A O 1
ATOM 1635 N N . SER A 1 213 ? 2.878 -7.566 1.330 1.00 76.38 213 SER A N 1
ATOM 1636 C CA . SER A 1 213 ? 2.510 -6.624 2.390 1.00 76.38 213 SER A CA 1
ATOM 1637 C C . SER A 1 213 ? 0.999 -6.564 2.605 1.00 76.38 213 SER A C 1
ATOM 1639 O O . SER A 1 213 ? 0.534 -6.612 3.742 1.00 76.38 213 SER A O 1
ATOM 1641 N N . MET A 1 214 ? 0.218 -6.493 1.524 1.00 73.12 214 MET A N 1
ATOM 1642 C CA . MET A 1 214 ? -1.243 -6.447 1.617 1.00 73.12 214 MET A CA 1
ATOM 1643 C C . MET A 1 214 ? -1.855 -7.813 1.968 1.00 73.12 214 MET A C 1
ATOM 1645 O O . MET A 1 214 ? -2.922 -7.878 2.580 1.00 73.12 214 MET A O 1
ATOM 1649 N N . PHE A 1 215 ? -1.201 -8.914 1.584 1.00 81.25 215 PHE A N 1
ATOM 1650 C CA . PHE A 1 215 ? -1.773 -10.262 1.629 1.00 81.25 215 PHE A CA 1
ATOM 1651 C C . PHE A 1 215 ? -0.784 -11.325 2.136 1.00 81.25 215 PHE A C 1
ATOM 1653 O O . PHE A 1 215 ? -0.549 -12.322 1.449 1.00 81.25 215 PHE A O 1
ATOM 1660 N N . PRO A 1 216 ? -0.268 -11.202 3.372 1.00 79.31 216 PRO A N 1
ATOM 1661 C CA . PRO A 1 216 ? 0.841 -12.027 3.868 1.00 79.31 216 PRO A CA 1
ATOM 1662 C C . PRO A 1 216 ? 0.526 -13.527 3.978 1.00 79.31 216 PRO A C 1
ATOM 1664 O O . PRO A 1 216 ? 1.432 -14.344 4.109 1.00 79.31 216 PRO A O 1
ATOM 1667 N N . ARG A 1 217 ? -0.757 -13.910 3.952 1.00 81.50 217 ARG A N 1
ATOM 1668 C CA . ARG A 1 217 ? -1.203 -15.311 4.049 1.00 81.50 217 ARG A CA 1
ATOM 1669 C C . ARG A 1 217 ? -1.542 -15.952 2.703 1.00 81.50 217 ARG A C 1
ATOM 1671 O O . ARG A 1 217 ? -1.792 -17.154 2.663 1.00 81.50 217 ARG A O 1
ATOM 1678 N N . ASN A 1 218 ? -1.600 -15.177 1.622 1.00 85.50 218 ASN A N 1
ATOM 1679 C CA . ASN A 1 218 ? -1.968 -15.704 0.313 1.00 85.50 218 ASN A CA 1
ATOM 1680 C C . ASN A 1 218 ? -0.730 -16.206 -0.429 1.00 85.50 218 ASN A C 1
ATOM 1682 O O . ASN A 1 218 ? 0.358 -15.654 -0.294 1.00 85.50 218 ASN A O 1
ATOM 1686 N N . ILE A 1 219 ? -0.904 -17.253 -1.238 1.00 90.88 219 ILE A N 1
ATOM 1687 C CA . ILE A 1 219 ? 0.175 -17.768 -2.083 1.00 90.88 219 ILE A CA 1
ATOM 1688 C C . ILE A 1 219 ? 0.543 -16.686 -3.101 1.00 90.88 219 ILE A C 1
ATOM 1690 O O . ILE A 1 219 ? -0.308 -16.243 -3.876 1.00 90.88 219 ILE A O 1
ATOM 1694 N N . GLN A 1 220 ? 1.811 -16.282 -3.091 1.00 91.00 220 GLN A N 1
ATOM 1695 C CA . GLN A 1 220 ? 2.331 -15.267 -3.993 1.00 91.00 220 GLN A CA 1
ATOM 1696 C C . GLN A 1 220 ? 2.301 -15.773 -5.447 1.00 91.00 220 GLN A C 1
ATOM 1698 O O . GLN A 1 220 ? 2.778 -16.884 -5.714 1.00 91.00 220 GLN A O 1
ATOM 1703 N N . PRO A 1 221 ? 1.770 -14.983 -6.397 1.00 93.38 221 PRO A N 1
ATOM 1704 C CA . PRO A 1 221 ? 1.867 -15.317 -7.810 1.00 93.38 221 PRO A CA 1
ATOM 1705 C C . PRO A 1 221 ? 3.333 -15.387 -8.255 1.00 93.38 221 PRO A C 1
ATOM 1707 O O . PRO A 1 221 ? 4.157 -14.583 -7.819 1.00 93.38 221 PRO A O 1
ATOM 1710 N N . LYS A 1 222 ? 3.672 -16.360 -9.107 1.00 93.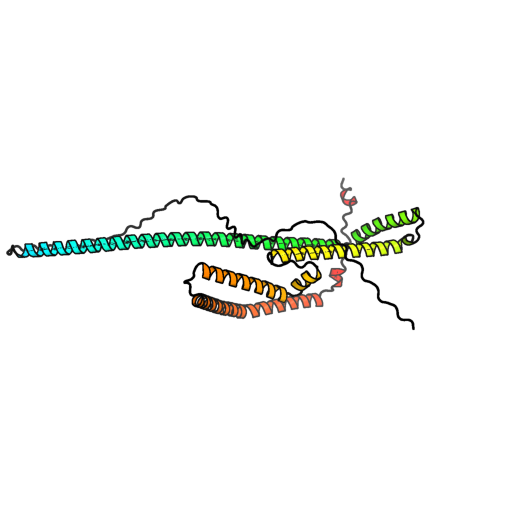75 222 LYS A N 1
ATOM 1711 C CA . LYS A 1 222 ? 5.079 -16.651 -9.453 1.00 93.75 222 LYS A CA 1
ATOM 1712 C C . LYS A 1 222 ? 5.585 -15.833 -10.634 1.00 93.75 222 LYS A C 1
ATOM 1714 O O . LYS A 1 222 ? 6.793 -15.754 -10.841 1.00 93.75 222 LYS A O 1
ATOM 1719 N N . THR A 1 223 ? 4.676 -15.283 -11.433 1.00 94.56 223 THR A N 1
ATOM 1720 C CA . THR A 1 223 ? 5.007 -14.612 -12.692 1.00 94.56 223 THR A CA 1
ATOM 1721 C C . THR A 1 223 ? 4.440 -13.194 -12.734 1.00 94.56 223 THR A C 1
ATOM 1723 O O . THR A 1 223 ? 3.399 -12.905 -12.138 1.00 94.56 223 THR A O 1
ATOM 1726 N N . LEU A 1 224 ? 5.115 -12.298 -13.463 1.00 91.81 224 LEU A N 1
ATOM 1727 C CA . LEU A 1 224 ? 4.656 -10.918 -13.649 1.00 91.81 224 LEU A CA 1
ATOM 1728 C C . LEU A 1 224 ? 3.235 -10.830 -14.232 1.00 91.81 224 LEU A C 1
ATOM 1730 O O . LEU A 1 224 ? 2.446 -10.062 -13.689 1.00 91.81 224 LEU A O 1
ATOM 1734 N N . PRO A 1 225 ? 2.843 -11.612 -15.260 1.00 93.62 225 PRO A N 1
ATOM 1735 C CA . PRO A 1 225 ? 1.477 -11.558 -15.778 1.00 93.62 225 PRO A CA 1
ATOM 1736 C C . PRO A 1 225 ? 0.425 -11.946 -14.736 1.00 93.62 225 PRO A C 1
ATOM 1738 O O . PRO A 1 225 ? -0.637 -11.332 -14.689 1.00 93.62 225 PRO A O 1
ATOM 1741 N N . GLU A 1 226 ? 0.712 -12.923 -13.867 1.00 93.75 226 GLU A N 1
ATOM 1742 C CA . GLU A 1 226 ? -0.203 -13.283 -12.780 1.00 93.75 226 GLU A CA 1
ATOM 1743 C C . GLU A 1 226 ? -0.330 -12.156 -11.748 1.00 93.75 226 GLU A C 1
ATOM 1745 O O . GLU A 1 226 ? -1.439 -11.884 -11.289 1.00 93.75 226 GLU A O 1
ATOM 1750 N N . LEU A 1 227 ? 0.780 -11.490 -11.398 1.00 91.88 227 LEU A N 1
ATOM 1751 C CA . LEU A 1 227 ? 0.761 -10.299 -10.542 1.00 91.88 227 LEU A CA 1
ATOM 1752 C C . LEU A 1 227 ? -0.062 -9.189 -11.196 1.00 91.88 227 LEU A C 1
ATOM 1754 O O . LEU A 1 227 ? -1.005 -8.684 -10.589 1.00 91.88 227 LEU A O 1
ATOM 1758 N N . MET A 1 228 ? 0.234 -8.854 -12.451 1.00 88.81 228 MET A N 1
ATOM 1759 C CA . MET A 1 228 ? -0.501 -7.837 -13.197 1.00 88.81 228 MET A CA 1
ATOM 1760 C C . MET A 1 228 ? -1.991 -8.161 -13.263 1.00 88.81 228 MET A C 1
ATOM 1762 O O . MET A 1 228 ? -2.795 -7.276 -13.029 1.00 88.81 228 MET A O 1
ATOM 1766 N N . GLU A 1 229 ? -2.397 -9.413 -13.469 1.00 89.75 229 GLU A N 1
ATOM 1767 C CA . GLU A 1 229 ? -3.814 -9.800 -13.505 1.00 89.75 229 GLU A CA 1
ATOM 1768 C C . GLU A 1 229 ? -4.545 -9.575 -12.160 1.00 89.75 229 GLU A C 1
ATOM 1770 O O . GLU A 1 229 ? -5.770 -9.389 -12.139 1.00 89.75 229 GLU A O 1
ATOM 1775 N N . LYS A 1 230 ? -3.814 -9.547 -11.032 1.00 85.38 230 LYS A N 1
ATOM 1776 C CA . LYS A 1 230 ? -4.352 -9.145 -9.718 1.00 85.38 230 LYS A CA 1
ATOM 1777 C C . LYS A 1 230 ? -4.499 -7.630 -9.581 1.00 85.38 230 LYS A C 1
ATOM 1779 O O . LYS A 1 230 ? -5.477 -7.190 -8.980 1.00 85.38 230 LYS A O 1
ATOM 1784 N N . PHE A 1 231 ? -3.572 -6.860 -10.150 1.00 84.25 231 PHE A N 1
ATOM 1785 C CA . PHE A 1 231 ? -3.528 -5.394 -10.060 1.00 84.25 231 PHE A CA 1
ATOM 1786 C C . PHE A 1 231 ? -4.119 -4.661 -11.277 1.00 84.25 231 PHE A C 1
ATOM 1788 O O . PHE A 1 231 ? -4.169 -3.438 -11.290 1.00 84.25 231 PHE A O 1
ATOM 1795 N N . LYS A 1 232 ? -4.590 -5.393 -12.292 1.00 86.50 232 LYS A N 1
ATOM 1796 C CA . LYS A 1 232 ? -5.012 -4.859 -13.597 1.00 86.50 232 LYS A CA 1
ATOM 1797 C C . LYS A 1 232 ? -6.151 -3.849 -13.519 1.00 86.50 232 LYS A C 1
ATOM 1799 O O . LYS A 1 232 ? -6.256 -2.981 -14.375 1.00 86.50 232 LYS A O 1
ATOM 1804 N N . ASP A 1 233 ? -7.039 -4.018 -12.547 1.00 84.19 233 ASP A N 1
ATOM 1805 C CA . ASP A 1 233 ? -8.269 -3.246 -12.438 1.00 84.19 233 ASP A CA 1
ATOM 1806 C C . ASP A 1 233 ? -8.489 -2.833 -10.982 1.00 84.19 233 ASP A C 1
ATOM 1808 O O . ASP A 1 233 ? -8.447 -3.672 -10.071 1.00 84.19 233 ASP A O 1
ATOM 1812 N N . ALA A 1 234 ? -8.770 -1.546 -10.775 1.00 75.62 234 ALA A N 1
ATOM 1813 C CA . ALA A 1 234 ? -9.147 -0.990 -9.484 1.00 75.62 234 ALA A CA 1
ATOM 1814 C C . ALA A 1 234 ? -10.314 -1.770 -8.857 1.00 75.62 234 ALA A C 1
ATOM 1816 O O . ALA A 1 234 ? -10.294 -2.045 -7.656 1.00 75.62 234 ALA A O 1
ATOM 1817 N N . HIS A 1 235 ? -11.287 -2.228 -9.655 1.00 81.50 235 HIS A N 1
ATOM 1818 C CA . HIS A 1 235 ? -12.380 -3.063 -9.158 1.00 81.50 235 HIS A CA 1
ATOM 1819 C C . HIS A 1 235 ? -11.903 -4.405 -8.609 1.00 81.50 235 HIS A C 1
ATOM 1821 O O . HIS A 1 235 ? -12.453 -4.884 -7.617 1.00 81.50 235 HIS A O 1
ATOM 1827 N N . ARG A 1 236 ? -10.882 -5.028 -9.206 1.00 80.69 236 ARG A N 1
ATOM 1828 C CA . ARG A 1 236 ? -10.334 -6.298 -8.710 1.00 80.69 236 ARG A CA 1
ATOM 1829 C C . ARG A 1 236 ? -9.588 -6.108 -7.404 1.00 80.69 236 ARG A C 1
ATOM 1831 O O . ARG A 1 236 ? -9.813 -6.892 -6.484 1.00 80.69 236 ARG A O 1
ATOM 1838 N N . ILE A 1 237 ? -8.786 -5.049 -7.302 1.00 78.00 237 ILE A N 1
ATOM 1839 C CA . ILE A 1 237 ? -8.112 -4.673 -6.055 1.00 78.00 237 ILE A CA 1
ATOM 1840 C C . ILE A 1 237 ? -9.165 -4.419 -4.970 1.00 78.00 237 ILE A C 1
ATOM 1842 O O . ILE A 1 237 ? -9.116 -5.041 -3.912 1.00 78.00 237 ILE A O 1
ATOM 1846 N N . HIS A 1 238 ? -10.189 -3.610 -5.259 1.00 79.62 238 HIS A N 1
ATOM 1847 C CA . HIS A 1 238 ? -11.284 -3.339 -4.325 1.00 79.62 238 HIS A CA 1
ATOM 1848 C C . HIS A 1 238 ? -12.041 -4.600 -3.909 1.00 79.62 238 HIS A C 1
ATOM 1850 O O . HIS A 1 238 ? -12.283 -4.804 -2.721 1.00 79.62 238 HIS A O 1
ATOM 1856 N N . ASN A 1 239 ? -12.418 -5.459 -4.858 1.00 81.69 239 ASN A N 1
ATOM 1857 C CA . ASN A 1 239 ? -13.124 -6.706 -4.565 1.00 81.69 239 ASN A CA 1
ATOM 1858 C C . ASN A 1 239 ? -12.269 -7.644 -3.714 1.00 81.69 239 ASN A C 1
ATOM 1860 O O . ASN A 1 239 ? -12.788 -8.324 -2.829 1.00 81.69 239 ASN A O 1
ATOM 1864 N N . PHE A 1 240 ? -10.962 -7.653 -3.947 1.00 76.06 240 PHE A N 1
ATOM 1865 C CA . PHE A 1 240 ? -10.033 -8.473 -3.197 1.00 76.06 240 PHE A CA 1
ATOM 1866 C C . PHE A 1 240 ? -9.810 -7.951 -1.773 1.00 76.06 240 PHE A C 1
ATOM 1868 O O . PHE A 1 240 ? -9.960 -8.717 -0.821 1.00 76.06 240 PHE A O 1
ATOM 1875 N N . VAL A 1 241 ? -9.572 -6.646 -1.604 1.00 78.38 241 VAL A N 1
ATOM 1876 C CA . VAL A 1 241 ? -9.516 -5.985 -0.287 1.00 78.38 241 VAL A CA 1
ATOM 1877 C C . VAL A 1 241 ? -10.826 -6.203 0.470 1.00 78.38 241 VAL A C 1
ATOM 1879 O O . VAL A 1 241 ? -10.820 -6.594 1.636 1.00 78.38 241 VAL A O 1
ATOM 1882 N N . ARG A 1 242 ? -11.972 -6.053 -0.204 1.00 83.62 242 ARG A N 1
ATOM 1883 C CA . ARG A 1 242 ? -13.293 -6.330 0.369 1.00 83.62 242 ARG A CA 1
ATOM 1884 C C . ARG A 1 242 ? -13.418 -7.777 0.834 1.00 83.62 242 ARG A C 1
ATOM 1886 O O . ARG A 1 242 ? -13.933 -8.008 1.923 1.00 83.62 242 ARG A O 1
ATOM 1893 N N . ALA A 1 243 ? -12.955 -8.746 0.045 1.00 79.56 243 ALA A N 1
ATOM 1894 C CA . ALA A 1 243 ? -12.984 -10.154 0.429 1.00 79.56 243 ALA A CA 1
ATOM 1895 C C . ALA A 1 243 ? -12.144 -10.418 1.691 1.00 79.56 243 ALA A C 1
ATOM 1897 O O . ALA A 1 243 ? -12.609 -11.125 2.585 1.00 79.56 243 ALA A O 1
ATOM 1898 N N . GLN A 1 244 ? -10.962 -9.803 1.804 1.00 76.81 244 GLN A N 1
ATOM 1899 C CA . GLN A 1 244 ? -10.118 -9.903 3.000 1.00 76.81 244 GLN A CA 1
ATOM 1900 C C . GLN A 1 244 ? -10.764 -9.245 4.222 1.00 76.81 244 GLN A C 1
ATOM 1902 O O . GLN A 1 244 ? -10.815 -9.856 5.286 1.00 76.81 244 GLN A O 1
ATOM 1907 N N . LEU A 1 245 ? -11.342 -8.051 4.069 1.00 80.19 245 LEU A N 1
ATOM 1908 C CA . LEU A 1 245 ? -12.080 -7.381 5.144 1.00 80.19 245 LEU A CA 1
ATOM 1909 C C . LEU A 1 245 ? -13.276 -8.216 5.617 1.00 80.19 245 LEU A C 1
ATOM 1911 O O . LEU A 1 245 ? -13.501 -8.352 6.817 1.00 80.19 245 LEU A O 1
ATOM 1915 N N . VAL A 1 246 ? -14.020 -8.827 4.690 1.00 81.50 246 VAL A N 1
ATOM 1916 C CA . VAL A 1 246 ? -15.130 -9.732 5.024 1.00 81.50 246 VAL A CA 1
ATOM 1917 C C . VAL A 1 246 ? -14.623 -10.978 5.753 1.00 81.50 246 VAL A C 1
ATOM 1919 O O . VAL A 1 246 ? -15.243 -11.400 6.728 1.00 81.50 246 VAL A O 1
ATOM 1922 N N . ALA A 1 247 ? -13.505 -11.566 5.321 1.00 75.62 247 ALA A N 1
ATOM 1923 C CA . ALA A 1 247 ? -12.900 -12.713 5.993 1.00 75.62 247 ALA A CA 1
ATOM 1924 C C . ALA A 1 247 ? -12.416 -12.362 7.412 1.00 75.62 247 ALA A C 1
ATOM 1926 O O . ALA A 1 247 ? -12.731 -13.086 8.356 1.00 75.62 247 ALA A O 1
ATOM 1927 N N . GLY A 1 248 ? -11.729 -11.229 7.580 1.00 77.31 248 GLY A N 1
ATOM 1928 C CA . GLY A 1 248 ? -11.291 -10.720 8.881 1.00 77.31 248 GLY A CA 1
ATOM 1929 C C . GLY A 1 248 ? -12.465 -10.424 9.816 1.00 77.31 248 GLY A C 1
ATOM 1930 O O . GLY A 1 248 ? -12.456 -10.848 10.969 1.00 77.31 248 GLY A O 1
ATOM 1931 N N . ALA A 1 249 ? -13.529 -9.798 9.305 1.00 80.00 249 ALA A N 1
ATOM 1932 C CA . ALA A 1 249 ? -14.751 -9.556 10.068 1.00 80.00 249 ALA A CA 1
ATOM 1933 C C . ALA A 1 249 ? -15.425 -10.865 10.509 1.00 80.00 249 ALA A C 1
ATOM 1935 O O . ALA A 1 249 ? -15.831 -10.992 11.662 1.00 80.00 249 ALA A O 1
ATOM 1936 N N . ARG A 1 250 ? -15.507 -11.868 9.623 1.00 76.69 250 ARG A N 1
ATOM 1937 C CA . ARG A 1 250 ? -16.025 -13.202 9.975 1.00 76.69 250 ARG A CA 1
ATOM 1938 C C . ARG A 1 250 ? -15.192 -13.859 11.069 1.00 76.69 250 ARG A C 1
ATOM 1940 O O . ARG A 1 250 ? -15.760 -14.399 12.011 1.00 76.69 250 ARG A O 1
ATOM 1947 N N . PHE A 1 251 ? -13.867 -13.790 10.965 1.00 77.25 251 PHE A N 1
ATOM 1948 C CA . PHE A 1 251 ? -12.969 -14.328 11.982 1.00 77.25 251 PHE A CA 1
ATOM 1949 C C . PHE A 1 251 ? -13.163 -13.635 13.338 1.00 77.25 251 PHE A C 1
ATOM 1951 O O . PHE A 1 251 ? -13.328 -14.313 14.348 1.00 77.25 251 PHE A O 1
ATOM 1958 N N . ALA A 1 252 ? -13.236 -12.301 13.362 1.00 81.19 252 ALA A N 1
ATOM 1959 C CA . ALA A 1 252 ? -13.497 -11.540 14.583 1.00 81.19 252 ALA A CA 1
ATOM 1960 C C . ALA A 1 252 ? -14.851 -11.902 15.218 1.00 81.19 252 ALA A C 1
ATOM 1962 O O . ALA A 1 252 ? -14.940 -12.063 16.432 1.00 81.19 252 ALA A O 1
ATOM 1963 N N . LEU A 1 253 ? -15.897 -12.095 14.406 1.00 81.81 253 LEU A N 1
ATOM 1964 C CA . LEU A 1 253 ? -17.204 -12.547 14.892 1.00 81.81 253 LEU A CA 1
ATOM 1965 C C . LEU A 1 253 ? -17.137 -13.947 15.516 1.00 81.81 253 LEU A C 1
ATOM 1967 O O . LEU A 1 253 ? -17.718 -14.156 16.576 1.00 81.81 253 LEU A O 1
ATOM 1971 N N . ILE A 1 254 ? -16.406 -14.884 14.906 1.00 82.06 254 ILE A N 1
ATOM 1972 C CA . ILE A 1 254 ? -16.183 -16.222 15.479 1.00 82.06 254 ILE A CA 1
ATOM 1973 C C . ILE A 1 254 ? -15.430 -16.115 16.811 1.00 82.06 254 ILE A C 1
ATOM 1975 O O . ILE A 1 254 ? -15.830 -16.739 17.790 1.00 82.06 254 ILE A O 1
ATOM 1979 N N . MET A 1 255 ? -14.385 -15.287 16.887 1.00 83.06 255 MET A N 1
ATOM 1980 C CA . MET A 1 255 ? -13.649 -15.062 18.137 1.00 83.06 255 MET A CA 1
ATOM 1981 C C . MET A 1 255 ? -14.549 -14.480 19.232 1.00 83.06 255 MET A C 1
ATOM 1983 O O . MET A 1 255 ? -14.508 -14.945 20.368 1.00 83.06 255 MET A O 1
ATOM 1987 N N . LEU A 1 256 ? -15.427 -13.532 18.892 1.00 83.31 256 LEU A N 1
ATOM 1988 C CA . LEU A 1 256 ? -16.425 -13.005 19.824 1.00 83.31 256 LEU A CA 1
ATOM 1989 C C . LEU A 1 256 ? -17.407 -14.085 20.296 1.00 83.31 256 LEU A C 1
ATOM 1991 O O . LEU A 1 256 ? -17.740 -14.101 21.477 1.00 83.31 256 LEU A O 1
ATOM 1995 N N . GLN A 1 257 ? -17.842 -15.003 19.424 1.00 85.19 257 GLN A N 1
ATOM 1996 C CA . GLN A 1 257 ? -18.685 -16.141 19.827 1.00 85.19 257 GLN A CA 1
ATOM 1997 C C . GLN A 1 257 ? -17.976 -17.062 20.817 1.00 85.19 257 GLN A C 1
ATOM 1999 O O . GLN A 1 257 ? -18.594 -17.521 21.775 1.00 85.19 257 GLN A O 1
ATOM 2004 N N . ILE A 1 258 ? -16.689 -17.332 20.587 1.00 87.38 258 ILE A N 1
ATOM 2005 C CA . ILE A 1 258 ? -15.884 -18.197 21.453 1.00 87.38 258 ILE A CA 1
ATOM 2006 C C . ILE A 1 258 ? -15.691 -17.538 22.825 1.00 87.38 258 ILE A C 1
ATOM 2008 O O . ILE A 1 258 ? -15.947 -18.169 23.848 1.00 87.38 258 ILE A O 1
ATOM 2012 N N . CYS A 1 259 ? -15.290 -16.264 22.857 1.00 88.88 259 CYS A N 1
ATOM 2013 C CA . CYS A 1 259 ? -15.031 -15.536 24.102 1.00 88.88 259 CYS A CA 1
ATOM 2014 C C . CYS A 1 259 ? -16.317 -15.158 24.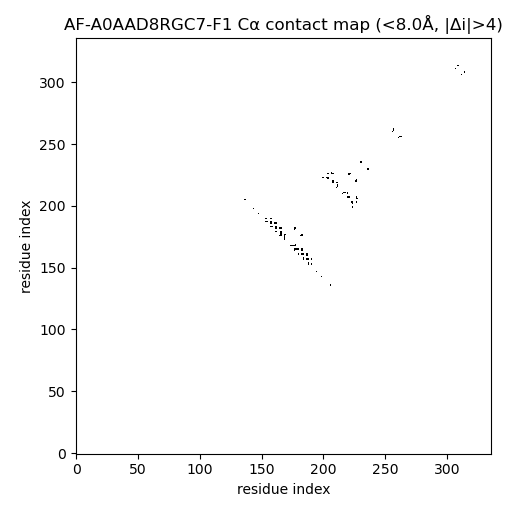859 1.00 88.88 259 CYS A C 1
ATOM 2016 O O . CYS A 1 259 ? -16.315 -15.067 26.087 1.00 88.88 259 CYS A O 1
ATOM 2018 N N . HIS A 1 260 ? -17.429 -14.951 24.147 1.00 90.94 260 HIS A N 1
ATOM 2019 C CA . HIS A 1 260 ? -18.704 -14.505 24.707 1.00 90.94 260 HIS A CA 1
ATOM 2020 C C . HIS A 1 260 ? -19.873 -15.340 24.176 1.00 90.94 260 HIS A C 1
ATOM 2022 O O . HIS A 1 260 ? -20.778 -14.832 23.518 1.00 90.94 260 HIS A O 1
ATOM 2028 N N . SER A 1 261 ? -19.910 -16.623 24.531 1.00 92.94 261 SER A N 1
ATOM 2029 C CA . SER A 1 261 ? -20.935 -17.569 24.054 1.00 92.94 261 SER A CA 1
ATOM 2030 C C . SER A 1 261 ? -22.384 -17.198 24.403 1.00 92.94 261 SER A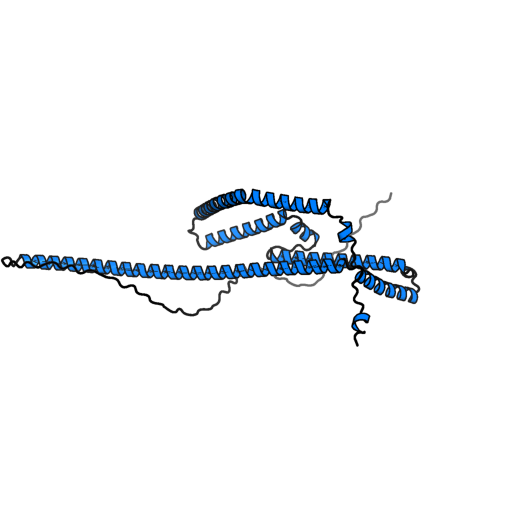 C 1
ATOM 2032 O O . SER A 1 261 ? -23.315 -17.689 23.771 1.00 92.94 261 SER A O 1
ATOM 2034 N N . LYS A 1 262 ? -22.593 -16.321 25.394 1.00 94.06 262 LYS A N 1
ATOM 2035 C CA . LYS A 1 262 ? -23.916 -15.804 25.789 1.00 94.06 262 LYS A CA 1
ATOM 2036 C C . LYS A 1 262 ? -24.328 -14.527 25.047 1.00 94.06 262 LYS A C 1
ATOM 2038 O O . LYS A 1 262 ? -25.441 -14.048 25.252 1.00 94.06 262 LYS A O 1
ATOM 2043 N N . LEU A 1 263 ? -23.438 -13.936 24.250 1.00 90.25 263 LEU A N 1
ATOM 2044 C CA . LEU A 1 263 ? -23.717 -12.705 23.522 1.00 90.25 263 LEU A CA 1
ATOM 2045 C C . LEU A 1 263 ? -24.637 -13.009 22.336 1.00 90.25 263 LEU A C 1
ATOM 2047 O O . LEU A 1 263 ? -24.257 -13.719 21.407 1.00 90.25 263 LEU A O 1
ATOM 2051 N N . ASP A 1 264 ? -25.840 -12.438 22.350 1.00 92.06 264 ASP A N 1
ATOM 2052 C CA . ASP A 1 264 ? -26.756 -12.514 21.213 1.00 92.06 264 ASP A CA 1
ATOM 2053 C C . ASP A 1 264 ? -26.253 -11.617 20.073 1.00 92.06 264 ASP A C 1
ATOM 2055 O O . ASP A 1 264 ? -26.475 -10.403 20.034 1.00 92.06 264 ASP A O 1
ATOM 2059 N N . LEU A 1 265 ? -25.537 -12.232 19.134 1.00 85.06 265 LEU A N 1
ATOM 2060 C CA . LEU A 1 265 ? -24.976 -11.546 17.974 1.00 85.06 265 LEU A CA 1
ATOM 2061 C C . LEU A 1 265 ? -26.031 -10.917 17.077 1.00 85.06 265 LEU A C 1
ATOM 2063 O O . LEU A 1 265 ? -25.727 -9.922 16.423 1.00 85.06 265 LEU A O 1
ATOM 2067 N N . THR A 1 266 ? -27.256 -11.440 17.071 1.00 88.75 266 THR A N 1
ATOM 2068 C CA . THR A 1 266 ? -28.352 -10.872 16.282 1.00 88.75 266 THR A CA 1
ATOM 2069 C C . THR A 1 266 ? -28.628 -9.441 16.733 1.00 88.75 266 THR A C 1
ATOM 2071 O O . THR A 1 266 ? -28.614 -8.518 15.918 1.00 88.75 266 THR A O 1
ATOM 2074 N N . GLN A 1 267 ? -28.739 -9.223 18.046 1.00 90.38 267 GLN A N 1
ATOM 2075 C CA . GLN A 1 267 ? -28.944 -7.889 18.617 1.00 90.38 267 GLN A CA 1
ATOM 2076 C C . GLN A 1 267 ? -27.760 -6.948 18.374 1.00 90.38 267 GLN A C 1
ATOM 2078 O O . GLN A 1 267 ? -27.947 -5.748 18.152 1.00 90.38 267 GLN A O 1
ATOM 2083 N N . VAL A 1 268 ? -26.529 -7.466 18.419 1.00 83.44 268 VAL A N 1
ATOM 2084 C CA . VAL A 1 268 ? -25.331 -6.662 18.132 1.00 83.44 268 VAL A CA 1
ATOM 2085 C C . VAL A 1 268 ? -25.335 -6.211 16.672 1.00 83.44 268 VAL A C 1
ATOM 2087 O O . VAL A 1 268 ? -25.137 -5.025 16.401 1.00 83.44 268 VAL A O 1
ATOM 2090 N N . VAL A 1 269 ? -25.616 -7.123 15.738 1.00 81.50 269 VAL A N 1
ATOM 2091 C CA . VAL A 1 269 ? -25.693 -6.825 14.302 1.00 81.50 269 VAL A CA 1
ATOM 2092 C C . VAL A 1 269 ? -26.787 -5.799 14.017 1.00 81.50 269 VAL A C 1
ATOM 2094 O O . VAL A 1 269 ? -26.526 -4.831 13.305 1.00 81.50 269 VAL A O 1
ATOM 2097 N N . GLU A 1 270 ? -27.972 -5.934 14.614 1.00 88.94 270 GLU A N 1
ATOM 2098 C CA . GLU A 1 270 ? -29.057 -4.957 14.460 1.00 88.94 270 GLU A CA 1
ATOM 2099 C C . GLU A 1 270 ? -28.662 -3.561 14.955 1.00 88.94 270 GLU A C 1
ATOM 2101 O O . GLU A 1 270 ? -28.834 -2.574 14.232 1.00 88.94 270 GLU A O 1
ATOM 2106 N N . LYS A 1 271 ? -28.061 -3.460 16.149 1.00 89.25 271 LYS A N 1
ATOM 2107 C CA . LYS A 1 271 ? -27.568 -2.178 16.684 1.00 89.25 271 LYS A CA 1
ATOM 2108 C C . LYS A 1 271 ? -26.501 -1.555 15.787 1.00 89.25 271 LYS A C 1
ATOM 2110 O O . LYS A 1 271 ? -26.504 -0.338 15.582 1.00 89.25 271 LYS A O 1
ATOM 2115 N N . VAL A 1 272 ? -25.590 -2.366 15.251 1.00 80.38 272 VAL A N 1
ATOM 2116 C CA . VAL A 1 272 ? -24.552 -1.902 14.322 1.00 80.38 272 VAL A CA 1
ATOM 2117 C C . VAL A 1 272 ? -25.177 -1.430 13.011 1.00 80.38 272 VAL A C 1
ATOM 2119 O O . VAL A 1 272 ? -24.871 -0.321 12.578 1.00 80.38 272 VAL A O 1
ATOM 2122 N N . HIS A 1 273 ? -26.087 -2.198 12.407 1.00 82.81 273 HIS A N 1
ATOM 2123 C CA . HIS A 1 273 ? -26.804 -1.807 11.190 1.00 82.81 273 HIS A CA 1
ATOM 2124 C C . HIS A 1 273 ? -27.573 -0.502 11.368 1.00 82.81 273 HIS A C 1
ATOM 2126 O O . HIS A 1 273 ? -27.509 0.366 10.500 1.00 82.81 273 HIS A O 1
ATOM 2132 N N . GLU A 1 274 ? -28.241 -0.320 12.502 1.00 88.94 274 GLU A N 1
ATOM 2133 C CA . GLU A 1 274 ? -28.960 0.912 12.803 1.00 88.94 274 GLU A CA 1
ATOM 2134 C C . GLU A 1 274 ? -28.001 2.108 12.941 1.00 88.94 274 GLU A C 1
ATOM 2136 O O . GLU A 1 274 ? -28.231 3.178 12.374 1.00 88.94 274 GLU A O 1
ATOM 2141 N N . LYS A 1 275 ? -26.852 1.923 13.603 1.00 82.50 275 LYS A N 1
ATOM 2142 C CA . LYS A 1 275 ? -25.807 2.956 13.697 1.00 82.50 275 LYS A CA 1
ATOM 2143 C C . LYS A 1 275 ? -25.201 3.289 12.326 1.00 82.50 275 LYS A C 1
ATOM 2145 O O . LYS A 1 275 ? -24.967 4.462 12.033 1.00 82.50 275 LYS A O 1
ATOM 2150 N N . VAL A 1 276 ? -24.970 2.284 11.479 1.00 76.19 276 VAL A N 1
ATOM 2151 C CA . VAL A 1 276 ? -24.480 2.454 10.100 1.00 76.19 276 VAL A CA 1
ATOM 2152 C C . VAL A 1 276 ? -25.514 3.181 9.243 1.00 76.19 276 VAL A C 1
ATOM 2154 O O . VAL A 1 276 ? -25.149 4.109 8.525 1.00 76.19 276 VAL A O 1
ATOM 2157 N N . ARG A 1 277 ? -26.800 2.832 9.354 1.00 84.19 277 ARG A N 1
ATOM 2158 C CA . ARG A 1 277 ? -27.898 3.504 8.647 1.00 84.19 277 ARG A CA 1
ATOM 2159 C C . ARG A 1 277 ? -27.954 4.989 9.003 1.00 84.19 277 ARG A C 1
ATOM 2161 O O . ARG A 1 277 ? -27.963 5.821 8.101 1.00 84.19 277 ARG A O 1
ATOM 2168 N N . ARG A 1 278 ? -27.885 5.334 10.295 1.00 84.69 278 ARG A N 1
ATOM 2169 C CA . ARG A 1 278 ? -27.835 6.739 10.745 1.00 84.69 278 ARG A CA 1
ATOM 2170 C C . ARG A 1 278 ? -26.615 7.487 10.208 1.00 84.69 278 ARG A C 1
ATOM 2172 O O . ARG A 1 278 ? -26.741 8.637 9.798 1.00 84.69 278 ARG A O 1
ATOM 2179 N N . ARG A 1 279 ? -25.442 6.842 10.176 1.00 79.69 279 ARG A N 1
ATOM 2180 C CA . ARG A 1 279 ? -24.229 7.428 9.580 1.00 79.69 279 ARG A CA 1
ATOM 2181 C C . ARG A 1 279 ? -24.377 7.658 8.080 1.00 79.69 279 ARG A C 1
ATOM 2183 O O . ARG A 1 279 ? -23.995 8.726 7.619 1.00 79.69 279 ARG A O 1
ATOM 2190 N N . ARG A 1 280 ? -24.948 6.700 7.340 1.00 82.12 280 ARG A N 1
ATOM 2191 C CA . ARG A 1 280 ? -25.181 6.829 5.894 1.00 82.12 280 ARG A CA 1
ATOM 2192 C C . ARG A 1 280 ? -26.056 8.043 5.587 1.00 82.12 280 ARG A C 1
ATOM 2194 O O . ARG A 1 280 ? -25.645 8.868 4.791 1.00 82.12 280 ARG A O 1
ATOM 2201 N N . VAL A 1 281 ? -27.162 8.224 6.310 1.00 83.12 281 VAL A N 1
ATOM 2202 C CA . VAL A 1 281 ? -28.018 9.418 6.164 1.00 83.12 281 VAL A CA 1
ATOM 2203 C C . VAL A 1 281 ? -27.238 10.718 6.418 1.00 83.12 281 VAL A C 1
ATOM 2205 O O . VAL A 1 281 ? -27.452 11.718 5.737 1.00 83.12 281 VAL A O 1
ATOM 2208 N N . GLY A 1 282 ? -26.308 10.714 7.378 1.00 82.50 282 GLY A N 1
ATOM 2209 C CA . GLY A 1 282 ? -25.419 11.850 7.629 1.00 82.50 282 GLY A CA 1
ATOM 2210 C C . GLY A 1 282 ? -24.457 12.139 6.472 1.00 82.50 282 GLY A C 1
ATOM 2211 O O . GLY A 1 282 ? -24.318 13.296 6.085 1.00 82.50 282 GLY A O 1
ATOM 2212 N N . ILE A 1 283 ? -23.830 11.101 5.908 1.00 77.69 283 ILE A N 1
ATOM 2213 C CA . ILE A 1 283 ? -22.926 11.217 4.752 1.00 77.69 283 ILE A CA 1
ATOM 2214 C C . ILE A 1 283 ? -23.694 11.683 3.521 1.00 77.69 283 ILE A C 1
ATOM 2216 O O . ILE A 1 283 ? -23.250 12.618 2.869 1.00 77.69 283 ILE A O 1
ATOM 2220 N N . ASP A 1 284 ? -24.862 11.105 3.244 1.00 82.50 284 ASP A N 1
ATOM 2221 C CA . ASP A 1 284 ? -25.693 11.502 2.108 1.00 82.50 284 ASP A CA 1
ATOM 2222 C C . ASP A 1 284 ? -26.059 12.985 2.217 1.00 82.50 284 ASP A C 1
ATOM 2224 O O . ASP A 1 284 ? -25.907 13.724 1.253 1.00 82.50 284 ASP A O 1
ATOM 2228 N N . ARG A 1 285 ? -26.411 13.464 3.418 1.00 87.75 285 ARG A N 1
ATOM 2229 C CA . ARG A 1 285 ? -26.680 14.888 3.668 1.00 87.75 285 ARG A CA 1
ATOM 2230 C C . ARG A 1 285 ? -25.457 15.783 3.440 1.00 87.75 285 ARG A C 1
ATOM 2232 O O . ARG A 1 285 ? -25.628 16.920 3.006 1.00 87.75 285 ARG A O 1
ATOM 2239 N N . ILE A 1 286 ? -24.252 15.317 3.772 1.00 81.75 286 ILE A N 1
ATOM 2240 C CA . ILE A 1 286 ? -23.004 16.046 3.493 1.00 81.75 286 ILE A CA 1
ATOM 2241 C C . ILE A 1 286 ? -22.742 16.051 1.988 1.00 81.75 286 ILE A C 1
ATOM 2243 O O . ILE A 1 286 ? -22.542 17.121 1.427 1.00 81.75 286 ILE A O 1
ATOM 2247 N N . ASN A 1 287 ? -22.837 14.900 1.323 1.00 75.88 287 ASN A N 1
ATOM 2248 C CA . ASN A 1 287 ? -22.672 14.783 -0.122 1.00 75.88 287 ASN A CA 1
ATOM 2249 C C . ASN A 1 287 ? -23.666 15.674 -0.869 1.00 75.88 287 ASN A C 1
ATOM 2251 O O . ASN A 1 287 ? -23.252 16.398 -1.758 1.00 75.88 287 ASN A O 1
ATOM 2255 N N . THR A 1 288 ? -24.939 15.741 -0.465 1.00 89.56 288 THR A N 1
ATOM 2256 C CA . THR A 1 288 ? -25.916 16.657 -1.083 1.00 89.56 288 THR A CA 1
ATOM 2257 C C . THR A 1 288 ? -25.495 18.126 -0.981 1.00 89.56 288 THR A C 1
ATOM 2259 O O . THR A 1 288 ? -25.831 18.920 -1.852 1.00 89.56 288 THR A O 1
ATOM 2262 N N . LYS A 1 289 ? -24.767 18.509 0.075 1.00 86.25 289 LYS A N 1
ATOM 2263 C CA . LYS A 1 289 ? -24.264 19.879 0.244 1.00 86.25 289 LYS A CA 1
ATOM 2264 C C . LYS A 1 289 ? -22.949 20.133 -0.489 1.00 86.25 289 LYS A C 1
ATOM 2266 O O . LYS A 1 289 ? -22.736 21.247 -0.943 1.00 86.25 289 LYS A O 1
ATOM 2271 N N . VAL A 1 290 ? -22.067 19.137 -0.546 1.00 79.62 290 VAL A N 1
ATOM 2272 C CA . VAL A 1 290 ? -20.701 19.280 -1.071 1.00 79.62 290 VAL A CA 1
ATOM 2273 C C . VAL A 1 290 ? -20.621 18.970 -2.567 1.00 79.62 290 VAL A C 1
ATOM 2275 O O . VAL A 1 290 ? -19.822 19.600 -3.245 1.00 79.62 290 VAL A O 1
ATOM 2278 N N . SER A 1 291 ? -21.465 18.074 -3.099 1.00 85.88 291 SER A N 1
ATOM 2279 C CA . SER A 1 291 ? -21.503 17.726 -4.533 1.00 85.88 291 SER A CA 1
ATOM 2280 C C . SER A 1 291 ? -21.594 18.948 -5.449 1.00 85.88 291 SER A C 1
ATOM 2282 O O . SER A 1 291 ? -20.734 19.053 -6.312 1.00 85.88 291 SER A O 1
ATOM 2284 N N . PRO A 1 292 ? -22.511 19.922 -5.245 1.00 88.00 292 PRO A N 1
ATOM 2285 C CA . PRO A 1 292 ? -22.584 21.077 -6.143 1.00 88.00 292 PRO A CA 1
ATOM 2286 C C . PRO A 1 292 ? -21.321 21.949 -6.101 1.00 88.00 292 PRO A C 1
ATOM 2288 O O . PRO A 1 292 ? -20.905 22.462 -7.128 1.00 88.00 292 PRO A O 1
ATOM 2291 N N . ILE A 1 293 ? -20.672 22.069 -4.935 1.00 89.31 293 ILE A N 1
ATOM 2292 C CA . ILE A 1 293 ? -19.416 22.825 -4.788 1.00 89.31 293 ILE A CA 1
ATOM 2293 C C . ILE A 1 293 ? -18.273 22.097 -5.506 1.00 89.31 293 ILE A C 1
ATOM 2295 O O . ILE A 1 293 ? -17.456 22.717 -6.176 1.00 89.31 293 ILE A O 1
ATOM 2299 N N . ALA A 1 294 ? -18.204 20.772 -5.365 1.00 80.19 294 ALA A N 1
ATOM 2300 C CA . ALA A 1 294 ? -17.194 19.965 -6.039 1.00 80.19 294 ALA A CA 1
ATOM 2301 C C . ALA A 1 294 ? -17.387 19.968 -7.564 1.00 80.19 294 ALA A C 1
ATOM 2303 O O . ALA A 1 294 ? -16.404 20.032 -8.294 1.00 80.19 294 ALA A O 1
ATOM 2304 N N . GLU A 1 295 ? -18.635 19.921 -8.034 1.00 88.06 295 GLU A N 1
ATOM 2305 C CA . GLU A 1 295 ? -18.990 20.025 -9.454 1.00 88.06 295 GLU A CA 1
ATOM 2306 C C . GLU A 1 295 ? -18.578 21.387 -10.032 1.00 88.06 295 GLU A C 1
ATOM 2308 O O . GLU A 1 295 ? -17.905 21.412 -11.059 1.00 88.06 295 GLU A O 1
ATOM 2313 N N . GLU A 1 296 ? -18.859 22.493 -9.332 1.00 92.12 296 GLU A N 1
ATOM 2314 C CA . GLU A 1 296 ? -18.423 23.846 -9.722 1.00 92.12 296 GLU A CA 1
ATOM 2315 C C . GLU A 1 296 ? -16.888 23.958 -9.794 1.00 92.12 296 GLU A C 1
ATOM 2317 O O . GLU A 1 296 ? -16.342 24.452 -10.777 1.00 92.12 296 GLU A O 1
ATOM 2322 N N . MET A 1 297 ? -16.164 23.419 -8.803 1.00 87.38 297 MET A N 1
ATOM 2323 C CA . MET A 1 297 ? -14.694 23.408 -8.817 1.00 87.38 297 MET A CA 1
ATOM 2324 C C . MET A 1 297 ? -14.111 22.589 -9.977 1.00 87.38 297 MET A C 1
ATOM 2326 O O . MET A 1 297 ? -13.080 22.965 -10.535 1.00 87.38 297 MET A O 1
ATOM 2330 N N . ILE A 1 298 ? -14.734 21.456 -10.322 1.00 84.12 298 ILE A N 1
ATOM 2331 C CA . ILE A 1 298 ? -14.318 20.634 -11.465 1.00 84.12 298 ILE A CA 1
ATOM 2332 C C . ILE A 1 298 ? -14.581 21.384 -12.773 1.00 84.12 298 ILE A C 1
ATOM 2334 O O . ILE A 1 298 ? -13.711 21.379 -13.641 1.00 84.12 298 ILE A O 1
ATOM 2338 N N . GLU A 1 299 ? -15.733 22.045 -12.917 1.00 91.06 299 GLU A N 1
ATOM 2339 C CA . GLU A 1 299 ? -16.021 22.880 -14.089 1.00 91.06 299 GLU A CA 1
ATOM 2340 C C . GLU A 1 299 ? -15.013 24.024 -14.237 1.00 91.06 299 GLU A C 1
ATOM 2342 O O . GLU A 1 299 ? -14.504 24.237 -15.337 1.00 91.06 299 GLU A O 1
ATOM 2347 N N . ASP A 1 300 ? -14.658 24.711 -13.150 1.00 92.50 300 ASP A N 1
ATOM 2348 C CA . ASP A 1 300 ? -13.647 25.771 -13.180 1.00 92.50 300 ASP A CA 1
ATOM 2349 C C . ASP A 1 300 ? -12.252 25.241 -13.544 1.00 92.50 300 ASP A C 1
ATOM 2351 O O . ASP A 1 300 ? -11.556 25.869 -14.342 1.00 92.50 300 ASP A O 1
ATOM 2355 N N . LEU A 1 301 ? -11.841 24.083 -13.012 1.00 86.69 301 LEU A N 1
ATOM 2356 C CA . LEU A 1 301 ? -10.579 23.422 -13.378 1.00 86.69 301 LEU A CA 1
ATOM 2357 C C . LEU A 1 301 ? -10.544 23.056 -14.861 1.00 86.69 301 LEU A C 1
ATOM 2359 O O . LEU A 1 301 ? -9.579 23.374 -15.550 1.00 86.69 301 LEU A O 1
ATOM 2363 N N . LEU A 1 302 ? -11.613 22.438 -15.363 1.00 87.25 302 LEU A N 1
ATOM 2364 C CA . LEU A 1 302 ? -11.722 22.079 -16.773 1.00 87.25 302 LEU A CA 1
ATOM 2365 C C . LEU A 1 302 ? -11.765 23.315 -17.675 1.00 87.25 302 LEU A C 1
ATOM 2367 O O . LEU A 1 302 ? -11.214 23.270 -18.773 1.00 87.25 302 LEU A O 1
ATOM 2371 N N . ARG A 1 303 ? -12.380 24.419 -17.229 1.00 93.81 303 ARG A N 1
ATOM 2372 C CA . ARG A 1 303 ? -12.356 25.695 -17.955 1.00 93.81 303 ARG A CA 1
ATOM 2373 C C . ARG A 1 303 ? -10.950 26.286 -17.981 1.00 93.81 303 ARG A C 1
ATOM 2375 O O . ARG A 1 303 ? -10.499 26.656 -19.052 1.00 93.81 303 ARG A O 1
ATOM 2382 N N . MET A 1 304 ? -10.249 26.324 -16.846 1.00 89.19 304 MET A N 1
ATOM 2383 C CA . MET A 1 304 ? -8.861 26.801 -16.788 1.00 89.19 304 MET A CA 1
ATOM 2384 C C . MET A 1 304 ? -7.938 25.979 -17.688 1.00 89.19 304 MET A C 1
ATOM 2386 O O . MET A 1 304 ? -7.125 26.562 -18.399 1.00 89.19 304 MET A O 1
ATOM 2390 N N . ASP A 1 305 ? -8.084 24.653 -17.700 1.00 78.94 305 ASP A N 1
ATOM 2391 C CA . ASP A 1 305 ? -7.339 23.790 -18.617 1.00 78.94 305 ASP A CA 1
ATOM 2392 C C . ASP A 1 305 ? -7.709 24.099 -20.072 1.00 78.94 305 ASP A C 1
ATOM 2394 O O . ASP A 1 305 ? -6.827 24.270 -20.908 1.00 78.94 305 ASP A O 1
ATOM 2398 N N . ALA A 1 306 ? -9.000 24.213 -20.395 1.00 84.06 306 ALA A N 1
ATOM 2399 C CA . ALA A 1 306 ? -9.451 24.532 -21.748 1.00 84.06 306 ALA A CA 1
ATOM 2400 C C . ALA A 1 306 ? -8.938 25.897 -22.233 1.00 84.06 306 ALA A C 1
ATOM 2402 O O . ALA A 1 306 ? -8.466 25.985 -23.364 1.00 84.06 306 ALA A O 1
ATOM 2403 N N . ASP A 1 307 ? -8.976 26.923 -21.382 1.00 83.25 307 ASP A N 1
ATOM 2404 C CA . ASP A 1 307 ? -8.431 28.255 -21.656 1.00 83.25 307 ASP A CA 1
ATOM 2405 C C . ASP A 1 307 ? -6.907 28.177 -21.826 1.00 83.25 307 ASP A C 1
ATOM 2407 O O . ASP A 1 307 ? -6.361 28.714 -22.786 1.00 83.25 307 ASP A O 1
ATOM 2411 N N . PHE A 1 308 ? -6.211 27.415 -20.975 1.00 80.19 308 PHE A N 1
ATOM 2412 C CA . PHE A 1 308 ? -4.779 27.151 -21.121 1.00 80.19 308 PHE A CA 1
ATOM 2413 C C . PHE A 1 308 ? -4.446 26.464 -22.454 1.00 80.19 308 PHE A C 1
ATOM 2415 O O . PHE A 1 308 ? -3.452 26.810 -23.084 1.00 80.19 308 PHE A O 1
ATOM 2422 N N . PHE A 1 309 ? -5.267 25.523 -22.922 1.00 77.31 309 PHE A N 1
ATOM 2423 C CA . PHE A 1 309 ? -5.073 24.870 -24.222 1.00 77.31 309 PHE A CA 1
ATOM 2424 C C . PHE A 1 309 ? -5.488 25.744 -25.414 1.00 77.31 309 PHE A C 1
ATOM 2426 O O . PHE A 1 309 ? -4.943 25.571 -26.504 1.00 77.31 309 PHE A O 1
ATOM 2433 N N . ALA A 1 310 ? -6.452 26.649 -25.238 1.00 79.69 310 ALA A N 1
ATOM 2434 C CA . ALA A 1 310 ? -6.922 27.550 -26.286 1.00 79.69 310 ALA A CA 1
ATOM 2435 C C . ALA A 1 310 ? -5.977 28.746 -26.488 1.00 79.69 310 ALA A C 1
ATOM 2437 O O . ALA A 1 310 ? -5.679 29.097 -27.631 1.00 79.69 310 ALA A O 1
ATOM 2438 N N . ASP A 1 311 ? -5.479 29.324 -25.393 1.00 80.06 311 ASP A N 1
ATOM 2439 C CA . ASP A 1 311 ? -4.606 30.502 -25.387 1.00 80.06 311 ASP A CA 1
ATOM 2440 C C . ASP A 1 311 ? -3.113 30.131 -25.362 1.00 80.06 311 ASP A C 1
ATOM 2442 O O . ASP A 1 311 ? -2.262 30.902 -25.810 1.00 80.06 311 ASP A O 1
ATOM 2446 N N . GLY A 1 312 ? -2.766 28.947 -24.852 1.00 55.62 312 GLY A N 1
ATOM 2447 C CA . GLY A 1 312 ? -1.392 28.474 -24.728 1.00 55.62 312 GLY A CA 1
ATOM 2448 C C . GLY A 1 312 ? -0.901 27.764 -25.984 1.00 55.62 312 GLY A C 1
ATOM 2449 O O . GLY A 1 312 ? -1.200 26.594 -26.234 1.00 55.62 312 GLY A O 1
ATOM 2450 N N . HIS A 1 313 ? -0.045 28.439 -26.750 1.00 58.31 313 HIS A N 1
ATOM 2451 C CA . HIS A 1 313 ? 0.824 27.790 -27.722 1.00 58.31 313 HIS A CA 1
ATOM 2452 C C . HIS A 1 313 ? 1.730 26.784 -27.001 1.00 58.31 313 HIS A C 1
ATOM 2454 O O . HIS A 1 313 ? 2.778 27.133 -26.467 1.00 58.31 313 HIS A O 1
ATOM 2460 N N . TYR A 1 314 ? 1.356 25.504 -27.026 1.00 57.34 314 TYR A N 1
ATOM 2461 C CA . TYR A 1 314 ? 2.173 24.385 -26.528 1.00 57.34 314 TYR A CA 1
ATOM 2462 C C . TYR A 1 314 ? 3.626 24.429 -27.061 1.00 57.34 314 TYR A C 1
ATOM 2464 O O . TYR A 1 314 ? 4.554 23.936 -26.424 1.00 57.34 314 TYR A O 1
ATOM 2472 N N . ALA A 1 315 ? 3.823 25.064 -28.224 1.00 55.41 315 ALA A N 1
ATOM 2473 C CA . ALA A 1 315 ? 5.120 25.323 -28.839 1.00 55.41 315 ALA A CA 1
ATOM 2474 C C . ALA A 1 315 ? 6.018 26.286 -28.036 1.00 55.41 315 ALA A C 1
ATOM 2476 O O . ALA A 1 315 ? 7.230 26.086 -28.024 1.00 55.41 315 ALA A O 1
ATOM 2477 N N . ASP A 1 316 ? 5.459 27.264 -27.323 1.00 61.72 316 ASP A N 1
ATOM 2478 C CA . ASP A 1 316 ? 6.241 28.260 -26.577 1.00 61.72 316 ASP A CA 1
ATOM 2479 C C . ASP A 1 316 ? 6.799 27.683 -25.264 1.00 61.72 316 ASP A C 1
ATOM 2481 O O . ASP A 1 316 ? 7.876 28.074 -24.820 1.00 61.72 316 ASP A O 1
ATOM 2485 N N . PHE A 1 317 ? 6.127 26.683 -24.678 1.00 58.53 317 PHE A N 1
ATOM 2486 C CA . PHE A 1 317 ? 6.588 25.992 -23.464 1.00 58.53 317 PHE A CA 1
ATOM 2487 C C . PHE A 1 317 ? 7.466 24.763 -23.732 1.00 58.53 317 PHE A C 1
ATOM 2489 O O . PHE A 1 317 ? 8.272 24.401 -22.877 1.00 58.53 317 PHE A O 1
ATOM 2496 N N . LEU A 1 318 ? 7.343 24.122 -24.900 1.00 55.81 318 LEU A N 1
ATOM 2497 C CA . LEU A 1 318 ? 8.206 22.996 -25.291 1.00 55.81 318 LEU A CA 1
ATOM 2498 C C . LEU A 1 318 ? 9.411 23.413 -26.152 1.00 55.81 318 LEU A C 1
ATOM 2500 O O . LEU A 1 318 ? 10.328 22.613 -26.326 1.00 55.81 318 LEU A O 1
ATOM 2504 N N . GLY A 1 319 ? 9.409 24.631 -26.704 1.00 52.38 319 GLY A N 1
ATOM 2505 C CA . GLY A 1 319 ? 10.424 25.126 -27.641 1.00 52.38 319 GLY A CA 1
ATOM 2506 C C . GLY A 1 319 ? 11.444 26.105 -27.058 1.00 52.38 319 GLY A C 1
ATOM 2507 O O . GLY A 1 319 ? 12.492 26.306 -27.668 1.00 52.38 319 GLY A O 1
ATOM 2508 N N . ALA A 1 320 ? 11.201 26.676 -25.876 1.00 50.16 320 ALA A N 1
ATOM 2509 C CA . ALA A 1 320 ? 12.222 27.426 -25.152 1.00 50.16 320 ALA A CA 1
ATOM 2510 C C . ALA A 1 320 ? 13.177 26.442 -24.460 1.00 50.16 320 ALA A C 1
ATOM 2512 O O . ALA A 1 320 ? 13.153 26.255 -23.243 1.00 50.16 320 ALA A O 1
ATOM 2513 N N . ALA A 1 321 ? 14.033 25.791 -25.252 1.00 49.53 321 ALA A N 1
ATOM 2514 C CA . ALA A 1 321 ? 15.307 25.341 -24.722 1.00 49.53 321 ALA A CA 1
ATOM 2515 C C . ALA A 1 321 ? 15.945 26.560 -24.032 1.00 49.53 321 ALA A C 1
ATOM 2517 O O . ALA A 1 321 ? 15.992 27.626 -24.653 1.00 49.53 321 ALA A O 1
ATOM 2518 N N . PRO A 1 322 ? 16.395 26.461 -22.771 1.00 51.28 322 PRO A N 1
ATOM 2519 C CA . PRO A 1 322 ? 17.199 27.505 -22.162 1.00 51.28 322 PRO A CA 1
ATOM 2520 C C . PRO A 1 322 ? 18.562 27.503 -22.862 1.00 51.28 322 PRO A C 1
ATOM 2522 O O . PRO A 1 322 ? 19.557 27.003 -22.337 1.00 51.28 322 PRO A O 1
ATOM 2525 N N . GLU A 1 323 ? 18.607 28.004 -24.093 1.00 55.75 323 GLU A N 1
ATOM 2526 C CA . GLU A 1 323 ? 19.840 28.552 -24.618 1.00 55.75 323 GLU A CA 1
ATOM 2527 C C . GLU A 1 323 ? 20.192 29.754 -23.734 1.00 55.75 323 GLU A C 1
ATOM 2529 O O . GLU A 1 323 ? 19.335 30.556 -23.373 1.00 55.75 323 GLU A O 1
ATOM 2534 N N . GLU A 1 324 ? 21.466 29.829 -23.358 1.00 53.94 324 GLU A N 1
ATOM 2535 C CA . GLU A 1 324 ? 22.085 30.992 -22.714 1.00 53.94 324 GLU A CA 1
ATOM 2536 C C . GLU A 1 324 ? 21.812 31.186 -21.214 1.00 53.94 324 GLU A C 1
ATOM 2538 O O . GLU A 1 324 ? 21.377 32.232 -20.752 1.00 53.94 324 GLU A O 1
ATOM 2543 N N . ASN A 1 325 ? 22.196 30.192 -20.411 1.00 53.75 325 ASN A N 1
ATOM 2544 C CA . ASN A 1 325 ? 22.957 30.454 -19.179 1.00 53.75 325 ASN A CA 1
ATOM 2545 C C . ASN A 1 325 ? 23.862 29.255 -18.851 1.00 53.75 325 ASN A C 1
ATOM 2547 O O . ASN A 1 325 ? 23.841 28.685 -17.761 1.00 53.75 325 ASN A O 1
ATOM 2551 N N . ARG A 1 326 ? 24.685 28.845 -19.824 1.00 51.88 326 ARG A N 1
ATOM 2552 C CA . ARG A 1 326 ? 25.904 28.095 -19.508 1.00 51.88 326 ARG A CA 1
ATOM 2553 C C . ARG A 1 326 ? 26.890 29.095 -18.917 1.00 51.88 326 ARG A C 1
ATOM 2555 O O . ARG A 1 326 ? 27.562 29.794 -19.661 1.00 51.88 326 ARG A O 1
ATOM 2562 N N . ILE A 1 327 ? 26.959 29.157 -17.591 1.00 54.41 327 ILE A N 1
ATOM 2563 C CA . ILE A 1 327 ? 28.125 29.710 -16.901 1.00 54.41 327 ILE A CA 1
ATOM 2564 C C . ILE A 1 327 ? 29.294 28.811 -17.302 1.00 54.41 327 ILE A C 1
ATOM 2566 O O . ILE A 1 327 ? 29.407 27.669 -16.851 1.00 54.41 327 ILE A O 1
ATOM 2570 N N . THR A 1 328 ? 30.101 29.279 -18.244 1.00 53.62 328 THR A N 1
ATOM 2571 C CA . THR A 1 328 ? 31.340 28.620 -18.640 1.00 53.62 328 THR A CA 1
ATOM 2572 C C . THR A 1 328 ? 32.298 28.660 -17.454 1.00 53.62 328 THR A C 1
ATOM 2574 O O . THR A 1 328 ? 32.437 29.686 -16.796 1.00 53.62 328 THR A O 1
ATOM 2577 N N . LEU A 1 329 ? 32.969 27.541 -17.163 1.00 56.44 329 LEU A N 1
ATOM 2578 C CA . LEU A 1 329 ? 33.974 27.446 -16.090 1.00 56.44 329 LEU A CA 1
ATOM 2579 C C . LEU A 1 329 ? 35.083 28.511 -16.218 1.00 56.44 329 LEU A C 1
ATOM 2581 O O . LEU A 1 329 ? 35.678 28.902 -15.216 1.00 56.44 329 LEU A O 1
ATOM 2585 N N . ASP A 1 330 ? 35.294 29.028 -17.428 1.00 64.75 330 ASP A N 1
ATOM 2586 C CA . ASP A 1 330 ? 36.229 30.111 -17.727 1.00 64.75 330 ASP A CA 1
ATOM 2587 C C . ASP A 1 330 ? 35.811 31.476 -17.141 1.00 64.75 330 ASP A C 1
ATOM 2589 O O . ASP A 1 330 ? 36.680 32.293 -16.840 1.00 64.75 330 ASP A O 1
ATOM 2593 N N . ASP A 1 331 ? 34.516 31.716 -16.894 1.00 67.19 331 ASP A N 1
ATOM 2594 C CA . ASP A 1 331 ? 34.035 32.954 -16.255 1.00 67.19 331 ASP A CA 1
ATOM 2595 C C . ASP A 1 331 ? 34.272 32.961 -14.735 1.00 67.19 331 ASP A C 1
ATOM 2597 O O . ASP A 1 331 ? 34.314 34.021 -14.112 1.00 67.19 331 ASP A O 1
ATOM 2601 N N . ILE A 1 332 ? 34.473 31.785 -14.128 1.00 64.50 332 ILE A N 1
ATOM 2602 C CA . ILE A 1 332 ? 34.786 31.647 -12.696 1.00 64.50 332 ILE A CA 1
ATOM 2603 C C . ILE A 1 332 ? 36.301 31.766 -12.448 1.00 64.50 332 ILE A C 1
ATOM 2605 O O . ILE A 1 332 ? 36.715 32.147 -11.357 1.00 64.50 332 ILE A O 1
ATOM 2609 N N . LEU A 1 333 ? 37.138 31.484 -13.452 1.00 68.62 333 LEU A N 1
ATOM 2610 C CA . LEU A 1 333 ? 38.603 31.493 -13.323 1.00 68.62 333 LEU A CA 1
ATOM 2611 C C . LEU A 1 333 ? 39.274 32.827 -13.696 1.00 68.62 333 LEU A C 1
ATOM 2613 O O . LEU A 1 333 ? 40.479 32.952 -13.510 1.00 68.62 333 LEU A O 1
ATOM 2617 N N . ASN A 1 334 ? 38.522 33.818 -14.185 1.00 55.41 334 ASN A N 1
ATOM 2618 C CA . ASN A 1 334 ? 39.053 35.122 -14.612 1.00 55.41 334 ASN A CA 1
ATOM 2619 C C . ASN A 1 334 ? 38.683 36.301 -13.686 1.00 55.41 334 ASN A C 1
ATOM 2621 O O . ASN A 1 334 ? 38.764 37.455 -14.104 1.00 55.41 334 ASN A O 1
ATOM 2625 N N . GLN A 1 335 ? 38.286 36.045 -12.436 1.00 52.62 335 GLN A N 1
ATOM 2626 C CA . GLN A 1 335 ? 38.206 37.091 -11.407 1.00 52.62 335 GLN A CA 1
ATOM 2627 C C . GLN A 1 335 ? 39.461 37.068 -10.525 1.00 52.62 335 GLN A C 1
ATOM 2629 O O . GLN A 1 335 ? 39.432 36.505 -9.434 1.00 52.62 335 GLN A O 1
ATOM 2634 N N . ASP A 1 336 ? 40.532 37.695 -11.017 1.00 59.25 336 ASP A N 1
ATOM 2635 C CA . ASP A 1 336 ? 41.697 38.152 -10.240 1.00 59.25 336 ASP A CA 1
ATOM 2636 C C . ASP A 1 336 ? 41.871 39.671 -10.403 1.00 59.25 336 ASP A C 1
ATOM 2638 O O . ASP A 1 336 ? 41.744 40.165 -11.553 1.00 59.25 336 ASP A O 1
#